Protein AF-A0A257P563-F1 (afdb_monomer_lite)

Radius of gyration: 28.07 Å; chains: 1; bounding box: 49×59×86 Å

Foldseek 3Di:
DDPPDDPVQDDQLVLEAADFDQDDPLAFDWDWDDWDFCVQADPVRQGHPVRQVVCVVVVHHSVQSVQWDWDDDDRPTTTIHTDGDNGDDPLVVVQVVVVVCQVPPPQPDWDWDDAPVNPDIDIDNDNRDAYADFHFQDGRFYDDSNYTHDQWGAADPPPAQDPTFGHRGRVCVQVSNVPGRVFRNDLVVLLVVQQVQQQVQQVVVDPQKHWDDDPVLSSVVSNRAGHWDKDKAFEDCVLLVPPVVLLCCLCCPPPSKTFIAGNVRRTDRMIIDTDNDDDPDCVVVRVVVRVVSVVSSVD

pLDDT: mean 83.33, std 18.52, range [26.31, 98.69]

Sequence (299 aa):
MDARDDPPGAVRAAEQIVIGRRDIDVGDNEVTGDGSPIDQLDASGAPTPALLKKLASLGLGASAAAQLRREGEGKAETLCIDTVAVGVALAEGLQAALHDTLTKLPIPKVMAYQLTDGWSTVKFVRPAHGLVALHGTDVVPAQALGLTAGRLTHGHRFEALADPITLPDADSYAEVLRSQGAVIASFDARRDAIAAQLQTAAARAGEGLRPIDDAALLDEVTALVERPNVLLCQFDPVFLKVPQECLILTMKANQKYFPLLDAAGTLTHQFLVVSNITPADPGAVIQGNERVVRPRLAD

Structure (mmCIF, N/CA/C/O backbone):
data_AF-A0A257P563-F1
#
_entry.id   AF-A0A257P563-F1
#
loop_
_atom_site.group_PDB
_atom_site.id
_atom_site.type_symbol
_atom_site.label_atom_id
_atom_site.label_alt_id
_atom_site.label_comp_id
_atom_site.label_asym_id
_atom_site.label_entity_id
_atom_site.label_seq_id
_atom_site.pdbx_PDB_ins_code
_atom_site.Cartn_x
_atom_site.Cartn_y
_atom_site.Cartn_z
_atom_site.occupancy
_atom_site.B_iso_or_equiv
_atom_site.auth_seq_id
_atom_site.auth_comp_id
_atom_site.auth_asym_id
_atom_site.auth_atom_id
_atom_site.pdbx_PDB_model_num
ATOM 1 N N . MET A 1 1 ? 9.745 29.495 -3.454 1.00 30.48 1 MET A N 1
ATOM 2 C CA . MET A 1 1 ? 8.592 29.945 -2.649 1.00 30.48 1 MET A CA 1
ATOM 3 C C . MET A 1 1 ? 7.366 29.511 -3.435 1.00 30.48 1 MET A C 1
ATOM 5 O O . MET A 1 1 ? 7.035 30.152 -4.413 1.00 30.48 1 MET A O 1
ATOM 9 N N . ASP A 1 2 ? 6.800 28.328 -3.248 1.00 26.31 2 ASP A N 1
ATOM 10 C CA . ASP A 1 2 ? 6.565 27.594 -2.009 1.00 26.31 2 ASP A CA 1
ATOM 11 C C . ASP A 1 2 ? 6.506 26.097 -2.375 1.00 26.31 2 ASP A C 1
ATOM 13 O O . ASP A 1 2 ? 5.569 25.658 -3.046 1.00 26.31 2 ASP A O 1
ATOM 17 N N . ALA A 1 3 ? 7.547 25.332 -2.030 1.00 28.80 3 ALA A N 1
ATOM 18 C CA . ALA A 1 3 ? 7.471 23.876 -2.043 1.00 28.80 3 ALA A CA 1
ATOM 19 C C . ALA A 1 3 ? 6.615 23.526 -0.830 1.00 28.80 3 ALA A C 1
ATOM 21 O O . ALA A 1 3 ? 7.118 23.467 0.288 1.00 28.80 3 ALA A O 1
ATOM 22 N N . ARG A 1 4 ? 5.296 23.469 -1.039 1.00 33.88 4 ARG A N 1
ATOM 23 C CA . ARG A 1 4 ? 4.352 23.102 0.011 1.00 33.88 4 ARG A CA 1
ATOM 24 C C . ARG A 1 4 ? 4.774 21.731 0.515 1.00 33.88 4 ARG A C 1
ATOM 26 O O . ARG A 1 4 ? 4.698 20.768 -0.242 1.00 33.88 4 ARG A O 1
ATOM 33 N N . ASP A 1 5 ? 5.251 21.700 1.754 1.00 36.25 5 ASP A N 1
ATOM 34 C CA . ASP A 1 5 ? 5.458 20.483 2.523 1.00 36.25 5 ASP A CA 1
ATOM 35 C C . ASP A 1 5 ? 4.254 19.562 2.312 1.00 36.25 5 ASP A C 1
ATOM 37 O O . ASP A 1 5 ? 3.104 19.967 2.529 1.00 36.25 5 ASP A O 1
ATOM 41 N N . ASP A 1 6 ? 4.519 18.337 1.858 1.00 38.59 6 ASP A N 1
ATOM 42 C CA . ASP A 1 6 ? 3.488 17.316 1.752 1.00 38.59 6 ASP A CA 1
ATOM 43 C C . ASP A 1 6 ? 2.812 17.128 3.114 1.00 38.59 6 ASP A C 1
ATOM 45 O O . ASP A 1 6 ? 3.501 17.079 4.146 1.00 38.59 6 ASP A O 1
ATOM 49 N N . PRO A 1 7 ? 1.471 17.005 3.147 1.00 33.25 7 PRO A N 1
ATOM 50 C CA . PRO A 1 7 ? 0.752 16.827 4.394 1.00 33.25 7 PRO A CA 1
ATOM 51 C C . PRO A 1 7 ? 1.300 15.605 5.154 1.00 33.25 7 PRO A C 1
ATOM 53 O O . PRO A 1 7 ? 1.646 14.591 4.535 1.00 33.25 7 PRO A O 1
ATOM 56 N N . PRO A 1 8 ? 1.383 15.675 6.495 1.00 31.39 8 PRO A N 1
ATOM 57 C CA . PRO A 1 8 ? 1.856 14.571 7.322 1.00 31.39 8 PRO A CA 1
ATOM 58 C C . PRO A 1 8 ? 0.924 13.368 7.121 1.00 31.39 8 PRO A C 1
ATOM 60 O O . PRO A 1 8 ? -0.201 13.359 7.610 1.00 31.39 8 PRO A O 1
ATOM 63 N N . GLY A 1 9 ? 1.374 12.391 6.330 1.00 35.56 9 GLY A N 1
ATOM 64 C CA . GLY A 1 9 ? 0.586 11.222 5.926 1.00 35.56 9 GLY A CA 1
ATOM 65 C C . GLY A 1 9 ? 0.729 10.810 4.456 1.00 35.56 9 GLY A C 1
ATOM 66 O O . GLY A 1 9 ? 0.184 9.781 4.077 1.00 35.56 9 GLY A O 1
ATOM 67 N N . ALA A 1 10 ? 1.441 11.572 3.616 1.00 41.06 10 ALA A N 1
ATOM 68 C CA . ALA A 1 10 ? 1.698 11.161 2.235 1.00 41.06 10 ALA A CA 1
ATOM 69 C C . ALA A 1 10 ? 2.627 9.927 2.163 1.00 41.06 10 ALA A C 1
ATOM 71 O O . ALA A 1 10 ? 3.734 9.931 2.702 1.00 41.06 10 ALA A O 1
ATOM 72 N N . VAL A 1 11 ? 2.144 8.882 1.490 1.00 48.94 11 VAL A N 1
ATOM 73 C CA . VAL A 1 11 ? 2.871 7.658 1.122 1.00 48.94 11 VAL A CA 1
ATOM 74 C C . VAL A 1 11 ? 3.899 7.989 0.036 1.00 48.94 11 VAL A C 1
ATOM 76 O O . VAL A 1 11 ? 3.518 8.364 -1.071 1.00 48.94 11 VAL A O 1
ATOM 79 N N . ARG A 1 12 ? 5.194 7.831 0.331 1.00 51.84 12 ARG A N 1
ATOM 80 C CA . ARG A 1 12 ? 6.306 8.142 -0.590 1.00 51.84 12 ARG A CA 1
ATOM 81 C C . ARG A 1 12 ? 6.426 7.155 -1.752 1.00 51.84 12 ARG A C 1
ATOM 83 O O . ARG A 1 12 ? 6.831 7.537 -2.846 1.00 51.84 12 ARG A O 1
ATOM 90 N N . ALA A 1 13 ? 6.022 5.905 -1.561 1.00 41.88 13 ALA A N 1
ATOM 91 C CA . ALA A 1 13 ? 5.973 4.866 -2.580 1.00 41.88 13 ALA A CA 1
ATOM 92 C C . ALA A 1 13 ? 4.998 5.225 -3.713 1.00 41.88 13 ALA A C 1
ATOM 94 O O . ALA A 1 13 ? 5.163 4.748 -4.830 1.00 41.88 13 ALA A O 1
ATOM 95 N N . ALA A 1 14 ? 4.017 6.101 -3.457 1.00 39.19 14 ALA A N 1
ATOM 96 C CA . ALA A 1 14 ? 3.113 6.626 -4.481 1.00 39.19 14 ALA A CA 1
ATOM 97 C C . ALA A 1 14 ? 3.717 7.796 -5.291 1.00 39.19 14 ALA A C 1
ATOM 99 O O . ALA A 1 14 ? 3.116 8.235 -6.270 1.00 39.19 14 ALA A O 1
ATOM 100 N N . GLU A 1 15 ? 4.899 8.296 -4.911 1.00 41.84 15 GLU A N 1
ATOM 101 C CA . GLU A 1 15 ? 5.612 9.406 -5.570 1.00 41.84 15 GLU A CA 1
ATOM 102 C C . GLU A 1 15 ? 6.798 8.927 -6.421 1.00 41.84 15 GLU A C 1
ATOM 104 O O . GLU A 1 15 ? 7.578 9.734 -6.941 1.00 41.84 15 GLU A O 1
ATOM 109 N N . GLN A 1 16 ? 6.938 7.607 -6.572 1.00 48.28 16 GLN A N 1
ATOM 110 C CA . GLN A 1 16 ? 7.974 6.972 -7.372 1.00 48.28 16 GLN A CA 1
ATOM 111 C C . GLN A 1 16 ? 7.365 6.055 -8.420 1.00 48.28 16 GLN A C 1
ATOM 113 O O . GLN A 1 16 ? 6.472 5.258 -8.141 1.00 48.28 16 GLN A O 1
ATOM 118 N N . ILE A 1 17 ? 7.889 6.152 -9.638 1.00 54.16 17 ILE A N 1
ATOM 119 C CA . ILE A 1 17 ? 7.556 5.219 -10.709 1.00 54.16 17 ILE A CA 1
ATOM 120 C C . ILE A 1 17 ? 8.650 4.161 -10.726 1.00 54.16 17 ILE A C 1
ATOM 122 O O . ILE A 1 17 ? 9.811 4.474 -10.998 1.00 54.16 17 ILE A O 1
ATOM 126 N N . VAL A 1 18 ? 8.279 2.918 -10.427 1.00 48.59 18 VAL A N 1
ATOM 127 C CA . VAL A 1 18 ? 9.194 1.777 -10.454 1.00 48.59 18 VAL A CA 1
ATOM 128 C C . VAL A 1 18 ? 8.740 0.794 -11.517 1.00 48.59 18 VAL A C 1
ATOM 130 O O . VAL A 1 18 ? 7.611 0.307 -11.487 1.00 48.59 18 VAL A O 1
ATOM 133 N N . ILE A 1 19 ? 9.641 0.496 -12.450 1.00 57.31 19 ILE A N 1
ATOM 134 C CA . ILE A 1 19 ? 9.448 -0.522 -13.476 1.00 57.31 19 ILE A CA 1
ATOM 135 C C . ILE A 1 19 ? 10.548 -1.566 -13.309 1.00 57.31 19 ILE A C 1
ATOM 137 O O . ILE A 1 19 ? 11.722 -1.296 -13.562 1.00 57.31 19 ILE A O 1
ATOM 141 N N . GLY A 1 20 ? 10.150 -2.758 -12.868 1.00 39.38 20 GLY A N 1
ATOM 142 C CA . GLY A 1 20 ? 11.016 -3.925 -12.756 1.00 39.38 20 GLY A CA 1
ATOM 143 C C . GLY A 1 20 ? 10.326 -5.134 -13.373 1.00 39.38 20 GLY A C 1
ATOM 144 O O . GLY A 1 20 ? 9.236 -5.512 -12.942 1.00 39.38 20 GLY A O 1
ATOM 145 N N . ARG A 1 21 ? 10.937 -5.714 -14.406 1.00 43.28 21 ARG A N 1
ATOM 146 C CA . ARG A 1 21 ? 10.556 -7.012 -14.976 1.00 43.28 21 ARG A CA 1
ATOM 147 C C . ARG A 1 21 ? 11.809 -7.744 -15.449 1.00 43.28 21 ARG A C 1
ATOM 149 O O . ARG A 1 21 ? 12.711 -7.120 -16.000 1.00 43.28 21 ARG A O 1
ATOM 156 N N . ARG A 1 22 ? 11.829 -9.059 -15.228 1.00 34.69 22 ARG A N 1
ATOM 157 C CA . ARG A 1 22 ? 12.891 -9.984 -15.647 1.00 34.69 22 ARG A CA 1
ATOM 158 C C . ARG A 1 22 ? 12.738 -10.444 -17.095 1.00 34.69 22 ARG A C 1
ATOM 160 O O . ARG A 1 22 ? 13.726 -10.573 -17.800 1.00 34.69 22 ARG A O 1
ATOM 167 N N . ASP A 1 23 ? 11.495 -10.630 -17.523 1.00 35.91 23 ASP A N 1
ATOM 168 C CA . ASP A 1 23 ? 11.164 -11.217 -18.815 1.00 35.91 23 ASP A CA 1
ATOM 169 C C . ASP A 1 23 ? 10.433 -10.166 -19.653 1.00 35.91 23 ASP A C 1
ATOM 171 O O . ASP A 1 23 ? 9.202 -10.099 -19.693 1.00 35.91 23 ASP A O 1
ATOM 175 N N . ILE A 1 24 ? 11.202 -9.265 -20.260 1.00 42.28 24 ILE A N 1
ATOM 176 C CA . ILE A 1 24 ? 10.715 -8.505 -21.409 1.00 42.28 24 ILE A CA 1
ATOM 177 C C . ILE A 1 24 ? 11.345 -9.177 -22.612 1.00 42.28 24 ILE A C 1
ATOM 179 O O . ILE A 1 24 ? 12.553 -9.085 -22.818 1.00 42.28 24 ILE A O 1
ATOM 183 N N . ASP A 1 25 ? 10.521 -9.884 -23.374 1.00 42.19 25 ASP A N 1
ATOM 184 C CA . ASP A 1 25 ? 10.964 -10.477 -24.620 1.00 42.19 25 ASP A CA 1
ATOM 185 C C . ASP A 1 25 ? 11.177 -9.364 -25.652 1.00 42.19 25 ASP A C 1
ATOM 187 O O . ASP A 1 25 ? 10.241 -8.825 -26.242 1.00 42.19 25 ASP A O 1
ATOM 191 N N . VAL A 1 26 ? 12.431 -8.940 -25.757 1.00 37.22 26 VAL A N 1
ATOM 192 C CA . VAL A 1 26 ? 12.930 -7.960 -26.730 1.00 37.22 26 VAL A CA 1
ATOM 193 C C . VAL A 1 26 ? 13.537 -8.638 -27.958 1.00 37.22 26 VAL A C 1
ATOM 195 O O . VAL A 1 26 ? 14.131 -7.965 -28.801 1.00 37.22 26 VAL A O 1
ATOM 198 N N . GLY A 1 27 ? 13.419 -9.966 -28.043 1.00 39.41 27 GLY A N 1
ATOM 199 C CA . GLY A 1 27 ? 13.853 -10.746 -29.186 1.00 39.41 27 GLY A CA 1
ATOM 200 C C . GLY A 1 27 ? 12.877 -10.665 -30.354 1.00 39.41 27 GLY A C 1
ATOM 201 O O . GLY A 1 27 ? 11.722 -10.254 -30.224 1.00 39.41 27 GLY A O 1
ATOM 202 N N . ASP A 1 28 ? 13.376 -11.083 -31.510 1.00 42.66 28 ASP A N 1
ATOM 203 C CA . ASP A 1 28 ? 12.542 -11.417 -32.652 1.00 42.66 28 ASP A CA 1
ATOM 204 C C . ASP A 1 28 ? 11.549 -12.504 -32.241 1.00 42.66 28 ASP A C 1
ATOM 206 O O . ASP A 1 28 ? 11.945 -13.570 -31.767 1.00 42.66 28 ASP A O 1
ATOM 210 N N . ASN A 1 29 ? 10.262 -12.227 -32.425 1.00 44.81 29 ASN A N 1
ATOM 211 C CA . ASN A 1 29 ? 9.199 -13.141 -32.037 1.00 44.81 29 ASN A CA 1
ATOM 212 C C . ASN A 1 29 ? 8.506 -13.716 -33.265 1.00 44.81 29 ASN A C 1
ATOM 214 O O . ASN A 1 29 ? 8.088 -12.976 -34.160 1.00 44.81 29 ASN A O 1
ATOM 218 N N . GLU A 1 30 ? 8.362 -15.042 -33.296 1.00 43.09 30 GLU A N 1
ATOM 219 C CA . GLU A 1 30 ? 7.498 -15.707 -34.267 1.00 43.09 30 GLU A CA 1
ATOM 220 C C . GLU A 1 30 ? 6.048 -15.346 -33.946 1.00 43.09 30 GLU A C 1
ATOM 222 O O . GLU A 1 30 ? 5.469 -15.774 -32.949 1.00 43.09 30 GLU A O 1
ATOM 227 N N . VAL A 1 31 ? 5.459 -14.518 -34.802 1.00 46.75 31 VAL A N 1
ATOM 228 C CA . VAL A 1 31 ? 4.042 -14.186 -34.758 1.00 46.75 31 VAL A CA 1
ATOM 229 C C . VAL A 1 31 ? 3.368 -14.959 -35.879 1.00 46.75 31 VAL A C 1
ATOM 231 O O . VAL A 1 31 ? 3.565 -14.662 -37.061 1.00 46.75 31 VAL A O 1
ATOM 234 N N . THR A 1 32 ? 2.547 -15.941 -35.516 1.00 48.66 32 THR A N 1
ATOM 235 C CA . THR A 1 32 ? 1.606 -16.554 -36.456 1.00 48.66 32 THR A CA 1
ATOM 236 C C . THR A 1 32 ? 0.545 -15.509 -36.798 1.00 48.66 32 THR A C 1
ATOM 238 O O . THR A 1 32 ? -0.244 -15.101 -35.944 1.00 48.66 32 THR A O 1
ATOM 241 N N . GLY A 1 33 ? 0.572 -15.010 -38.034 1.00 48.81 33 GLY A N 1
ATOM 242 C CA . GLY A 1 33 ? -0.329 -13.960 -38.493 1.00 48.81 33 GLY A CA 1
ATOM 243 C C . GLY A 1 33 ? -1.798 -14.391 -38.471 1.00 48.81 33 GLY A C 1
ATOM 244 O O . GLY A 1 33 ? -2.132 -15.530 -38.786 1.00 48.81 33 GLY A O 1
ATOM 245 N N . ASP A 1 34 ? -2.673 -13.439 -38.140 1.00 50.06 34 ASP A N 1
ATOM 246 C CA . ASP A 1 34 ? -4.135 -13.553 -38.177 1.00 50.06 34 ASP A CA 1
ATOM 247 C C . ASP A 1 34 ? -4.636 -14.184 -39.493 1.00 50.06 34 ASP A C 1
ATOM 249 O O . ASP A 1 34 ? -4.517 -13.586 -40.575 1.00 50.06 34 ASP A O 1
ATOM 253 N N . GLY A 1 35 ? -5.202 -15.392 -39.382 1.00 50.84 35 GLY A N 1
ATOM 254 C CA . GLY A 1 35 ? -5.659 -16.214 -40.499 1.00 50.84 35 GLY A CA 1
ATOM 255 C C . GLY A 1 35 ? -6.589 -15.442 -41.433 1.00 50.84 35 GLY A C 1
ATOM 256 O O . GLY A 1 35 ? -7.620 -14.905 -41.030 1.00 50.84 35 GLY A O 1
ATOM 257 N N . SER A 1 36 ? -6.226 -15.354 -42.711 1.00 57.25 36 SER A N 1
ATOM 258 C CA . SER A 1 36 ? -7.115 -14.783 -43.732 1.00 57.25 36 SER A CA 1
ATOM 259 C C . SER A 1 36 ? -7.965 -15.896 -44.338 1.00 57.25 36 SER A C 1
ATOM 261 O O . SER A 1 36 ? -7.421 -16.968 -44.598 1.00 57.25 36 SER A O 1
ATOM 263 N N . PRO A 1 37 ? -9.269 -15.699 -44.591 1.00 56.75 37 PRO A N 1
ATOM 264 C CA . PRO A 1 37 ? -10.059 -16.724 -45.264 1.00 56.75 37 PRO A CA 1
ATOM 265 C C . PRO A 1 37 ? -9.475 -17.046 -46.653 1.00 56.75 37 PRO A C 1
ATOM 267 O O . PRO A 1 37 ? -8.908 -16.178 -47.322 1.00 56.75 37 PRO A O 1
ATOM 270 N N . ILE A 1 38 ? -9.587 -18.304 -47.089 1.00 58.44 38 ILE A N 1
ATOM 271 C CA . ILE A 1 38 ? -9.003 -18.778 -48.359 1.00 58.44 38 ILE A CA 1
ATOM 272 C C . ILE A 1 38 ? -9.585 -18.099 -49.613 1.00 58.44 38 ILE A C 1
ATOM 274 O O . ILE A 1 38 ? -8.964 -18.117 -50.675 1.00 58.44 38 ILE A O 1
ATOM 278 N N . ASP A 1 39 ? -10.751 -17.459 -49.489 1.00 65.12 39 ASP A N 1
ATOM 279 C CA . ASP A 1 39 ? -11.433 -16.713 -50.556 1.00 65.12 39 ASP A CA 1
ATOM 280 C C . ASP A 1 39 ? -10.665 -15.470 -51.042 1.00 65.12 39 ASP A C 1
ATOM 282 O O . ASP A 1 39 ? -11.048 -14.834 -52.025 1.00 65.12 39 ASP A O 1
ATOM 286 N N . GLN A 1 40 ? -9.546 -15.149 -50.390 1.00 65.44 40 GLN A N 1
ATOM 287 C CA . GLN A 1 40 ? -8.634 -14.092 -50.803 1.00 65.44 40 GLN A CA 1
ATOM 288 C C . GLN A 1 40 ? -7.579 -14.541 -51.832 1.00 65.44 40 GLN A C 1
ATOM 290 O O . GLN A 1 40 ? -6.715 -13.736 -52.201 1.00 65.44 40 GLN A O 1
ATOM 295 N N . LEU A 1 41 ? -7.657 -15.781 -52.323 1.00 71.25 41 LEU A N 1
ATOM 296 C CA . LEU A 1 41 ? -6.990 -16.242 -53.543 1.00 71.25 41 LEU A CA 1
ATOM 297 C C . LEU A 1 41 ? -8.003 -16.286 -54.691 1.00 71.25 41 LEU A C 1
ATOM 299 O O . LEU A 1 41 ? -9.141 -16.717 -54.514 1.00 71.25 41 LEU A O 1
ATOM 303 N N . ASP A 1 42 ? -7.598 -15.842 -55.877 1.00 72.62 42 ASP A N 1
ATOM 304 C CA . ASP A 1 42 ? -8.448 -15.930 -57.061 1.00 72.62 42 ASP A CA 1
ATOM 305 C C . ASP A 1 42 ? -8.523 -17.364 -57.625 1.00 72.62 42 ASP A C 1
ATOM 307 O O . ASP A 1 42 ? -7.862 -18.290 -57.151 1.00 72.62 42 ASP A O 1
ATOM 311 N N . ALA A 1 43 ? -9.325 -17.562 -58.674 1.00 70.38 43 ALA A N 1
ATOM 312 C CA . ALA A 1 43 ? -9.513 -18.870 -59.309 1.00 70.38 43 ALA A CA 1
ATOM 313 C C . ALA A 1 43 ? -8.224 -19.479 -59.907 1.00 70.38 43 ALA A C 1
ATOM 315 O O . ALA A 1 43 ? -8.199 -20.672 -60.203 1.00 70.38 43 ALA A O 1
ATOM 316 N N . SER A 1 44 ? -7.166 -18.680 -60.089 1.00 68.81 44 SER A N 1
ATOM 317 C CA . SER A 1 44 ? -5.840 -19.125 -60.537 1.00 68.81 44 SER A CA 1
ATOM 318 C C . SER A 1 44 ? -4.869 -19.395 -59.380 1.00 68.81 44 SER A C 1
ATOM 320 O O . SER A 1 44 ? -3.748 -19.847 -59.611 1.00 68.81 44 SER A O 1
ATOM 322 N N . GLY A 1 45 ? -5.298 -19.154 -58.136 1.00 66.62 45 GLY A N 1
ATOM 323 C CA . GLY A 1 45 ? -4.464 -19.253 -56.942 1.00 66.62 45 GLY A CA 1
ATOM 324 C C . GLY A 1 45 ? -3.580 -18.028 -56.706 1.00 66.62 45 GLY A C 1
ATOM 325 O O . GLY A 1 45 ? -2.674 -18.101 -55.878 1.00 66.62 45 GLY A O 1
ATOM 326 N N . ALA A 1 46 ? -3.815 -16.915 -57.409 1.00 76.81 46 ALA A N 1
ATOM 327 C CA . ALA A 1 46 ? -3.069 -15.676 -57.222 1.00 76.81 46 ALA A CA 1
ATOM 328 C C . ALA A 1 46 ? -3.685 -14.810 -56.102 1.00 76.81 46 ALA A C 1
ATOM 330 O O . ALA A 1 46 ? -4.898 -14.857 -55.868 1.00 76.81 46 ALA A O 1
ATOM 331 N N . PRO A 1 47 ? -2.871 -14.016 -55.379 1.00 77.25 47 PRO A N 1
ATOM 332 C CA . PRO A 1 47 ? -3.354 -13.196 -54.276 1.00 77.25 47 PRO A CA 1
ATOM 333 C C . PRO A 1 47 ? -4.259 -12.065 -54.767 1.00 77.25 47 PRO A C 1
ATOM 335 O O . PRO A 1 47 ? -3.887 -11.273 -55.634 1.00 77.25 47 PRO A O 1
ATOM 338 N N . THR A 1 48 ? -5.442 -11.948 -54.165 1.00 82.94 48 THR A N 1
ATOM 339 C CA . THR A 1 48 ? -6.362 -10.839 -54.446 1.00 82.94 48 THR A CA 1
ATOM 340 C C . THR A 1 48 ? -5.792 -9.496 -53.963 1.00 82.94 48 THR A C 1
ATOM 342 O O . THR A 1 48 ? -4.936 -9.455 -53.073 1.00 82.94 48 THR A O 1
ATOM 345 N N . PRO A 1 49 ? -6.305 -8.353 -54.461 1.00 81.50 49 PRO A N 1
ATOM 346 C CA . PRO A 1 49 ? -5.930 -7.035 -53.944 1.00 81.50 49 PRO A CA 1
ATOM 347 C C . PRO A 1 49 ? -6.158 -6.873 -52.432 1.00 81.50 49 PRO A C 1
ATOM 349 O O . PRO A 1 49 ? -5.419 -6.143 -51.773 1.00 81.50 49 PRO A O 1
ATOM 352 N N . ALA A 1 50 ? -7.159 -7.564 -51.872 1.00 75.75 50 ALA A N 1
ATOM 353 C CA . ALA A 1 50 ? -7.420 -7.586 -50.435 1.00 75.75 50 ALA A CA 1
ATOM 354 C C . ALA A 1 50 ? -6.295 -8.300 -49.666 1.00 75.75 50 ALA A C 1
ATOM 356 O O . ALA A 1 50 ? -5.787 -7.743 -48.690 1.00 75.75 50 ALA A O 1
ATOM 357 N N . LEU A 1 51 ? -5.846 -9.461 -50.159 1.00 73.44 51 LEU A N 1
ATOM 358 C CA . LEU A 1 51 ? -4.723 -10.203 -49.583 1.00 73.44 51 LEU A CA 1
ATOM 359 C C . LEU A 1 51 ? -3.420 -9.409 -49.668 1.00 73.44 51 LEU A C 1
ATOM 361 O O . LEU A 1 51 ? -2.696 -9.301 -48.685 1.00 73.44 51 LEU A O 1
ATOM 365 N N . LEU A 1 52 ? -3.147 -8.777 -50.814 1.00 78.50 52 LEU A N 1
ATOM 366 C CA . LEU A 1 52 ? -1.970 -7.923 -50.993 1.00 78.50 52 LEU A CA 1
ATOM 367 C C . LEU A 1 52 ? -1.977 -6.718 -50.043 1.00 78.50 52 LEU A C 1
ATOM 369 O O . LEU A 1 52 ? -0.938 -6.368 -49.489 1.00 78.50 52 LEU A O 1
ATOM 373 N N . LYS A 1 53 ? -3.145 -6.106 -49.808 1.00 78.06 53 LYS A N 1
ATOM 374 C CA . LYS A 1 53 ? -3.294 -5.014 -48.837 1.00 78.06 53 LYS A CA 1
ATOM 375 C C . LYS A 1 53 ? -3.069 -5.493 -47.399 1.00 78.06 53 LYS A C 1
ATOM 377 O O . LYS A 1 53 ? -2.447 -4.771 -46.621 1.00 78.06 53 LYS A O 1
ATOM 382 N N . LYS A 1 54 ? -3.540 -6.697 -47.049 1.00 69.69 54 LYS A N 1
ATOM 383 C CA . LYS A 1 54 ? -3.310 -7.299 -45.727 1.00 69.69 54 LYS A CA 1
ATOM 384 C C . LYS A 1 54 ? -1.831 -7.662 -45.530 1.00 69.69 54 LYS A C 1
ATOM 386 O O . LYS A 1 54 ? -1.261 -7.269 -44.518 1.00 69.69 54 LYS A O 1
ATOM 391 N N . LEU A 1 55 ? -1.170 -8.265 -46.522 1.00 70.50 55 LEU A N 1
ATOM 392 C CA . LEU A 1 55 ? 0.282 -8.509 -46.504 1.00 70.50 55 LEU A CA 1
ATOM 393 C C . LEU A 1 55 ? 1.077 -7.203 -46.339 1.00 70.50 55 LEU A C 1
ATOM 395 O O . LEU A 1 55 ? 1.945 -7.121 -45.475 1.00 70.50 55 LEU A O 1
ATOM 399 N N . ALA A 1 56 ? 0.712 -6.146 -47.070 1.00 76.12 56 ALA A N 1
ATOM 400 C CA . ALA A 1 56 ? 1.351 -4.837 -46.930 1.00 76.12 56 ALA A CA 1
ATOM 401 C C . ALA A 1 56 ? 1.160 -4.224 -45.530 1.00 76.12 56 ALA A C 1
ATOM 403 O O . ALA A 1 56 ? 2.079 -3.596 -45.009 1.00 76.12 56 ALA A O 1
ATOM 404 N N . SER A 1 57 ? -0.001 -4.428 -44.893 1.00 70.00 57 SER A N 1
ATOM 405 C CA . SER A 1 57 ? -0.241 -3.979 -43.510 1.00 70.00 57 SER A CA 1
ATOM 406 C C . SER A 1 57 ? 0.606 -4.720 -42.469 1.00 70.00 57 SER A C 1
ATOM 408 O O . SER A 1 57 ? 0.865 -4.172 -41.403 1.00 70.00 57 SER A O 1
ATOM 410 N N . LEU A 1 58 ? 1.084 -5.922 -42.806 1.00 65.00 58 LEU A N 1
ATOM 411 C CA . LEU A 1 58 ? 2.028 -6.714 -42.013 1.00 65.00 58 LEU A CA 1
ATOM 412 C C . LEU A 1 58 ? 3.497 -6.399 -42.358 1.00 65.00 58 LEU A C 1
ATOM 414 O O . LEU A 1 58 ? 4.399 -7.095 -41.907 1.00 65.00 58 LEU A O 1
ATOM 418 N N . GLY A 1 59 ? 3.756 -5.379 -43.187 1.00 67.75 59 GLY A N 1
ATOM 419 C CA . GLY A 1 59 ? 5.106 -5.029 -43.642 1.00 67.75 59 GLY A CA 1
ATOM 420 C C . GLY A 1 59 ? 5.682 -5.980 -44.698 1.00 67.75 59 GLY A C 1
ATOM 421 O O . GLY A 1 59 ? 6.870 -5.906 -45.007 1.00 67.75 59 GLY A O 1
ATOM 422 N N . LEU A 1 60 ? 4.858 -6.861 -45.274 1.00 71.31 60 LEU A N 1
ATOM 423 C CA . LEU A 1 60 ? 5.268 -7.868 -46.248 1.00 71.31 60 LEU A CA 1
ATOM 424 C C . LEU A 1 60 ? 4.972 -7.417 -47.686 1.00 71.31 60 LEU A C 1
ATOM 426 O O . LEU A 1 60 ? 3.922 -6.852 -47.991 1.00 71.31 60 LEU A O 1
ATOM 430 N N . GLY A 1 61 ? 5.899 -7.703 -48.602 1.00 73.81 61 GLY A N 1
ATOM 431 C CA . GLY A 1 61 ? 5.703 -7.477 -50.036 1.00 73.81 61 GLY A CA 1
ATOM 432 C C . GLY A 1 61 ? 4.819 -8.543 -50.695 1.00 73.81 61 GLY A C 1
ATOM 433 O O . GLY A 1 61 ? 4.576 -9.609 -50.135 1.00 73.81 61 GLY A O 1
ATOM 434 N N . ALA A 1 62 ? 4.396 -8.302 -51.941 1.00 72.88 62 ALA A N 1
ATOM 435 C CA . ALA A 1 62 ? 3.577 -9.245 -52.718 1.00 72.88 62 ALA A CA 1
ATOM 436 C C . ALA A 1 62 ? 4.217 -10.643 -52.875 1.00 72.88 62 ALA A C 1
ATOM 438 O O . ALA A 1 62 ? 3.510 -11.639 -53.009 1.00 72.88 62 ALA A O 1
ATOM 439 N N . SER A 1 63 ? 5.548 -10.732 -52.810 1.00 76.62 63 SER A N 1
ATOM 440 C CA . SER A 1 63 ? 6.302 -11.991 -52.837 1.00 76.62 63 SER A CA 1
ATOM 441 C C . SER A 1 63 ? 6.059 -12.888 -51.618 1.00 76.62 63 SER A C 1
ATOM 443 O O . SER A 1 63 ? 6.279 -14.093 -51.708 1.00 76.62 63 SER A O 1
ATOM 445 N N . ALA A 1 64 ? 5.577 -12.339 -50.498 1.00 70.00 64 ALA A N 1
ATOM 446 C CA . ALA A 1 64 ? 5.254 -13.105 -49.295 1.00 70.00 64 ALA A CA 1
ATOM 447 C C . ALA A 1 64 ? 4.013 -13.994 -49.470 1.00 70.00 64 ALA A C 1
ATOM 449 O O . ALA A 1 64 ? 3.838 -14.953 -48.725 1.00 70.00 64 ALA A O 1
ATOM 450 N N . ALA A 1 65 ? 3.189 -13.755 -50.500 1.00 70.38 65 ALA A N 1
ATOM 451 C CA . ALA A 1 65 ? 2.058 -14.623 -50.822 1.00 70.38 65 ALA A CA 1
ATOM 452 C C . ALA A 1 65 ? 2.485 -16.081 -51.097 1.00 70.38 65 ALA A C 1
ATOM 454 O O . ALA A 1 65 ? 1.715 -17.002 -50.848 1.00 70.38 65 ALA A O 1
ATOM 455 N N . ALA A 1 66 ? 3.724 -16.303 -51.553 1.00 73.12 66 ALA A N 1
ATOM 456 C CA . ALA A 1 66 ? 4.279 -17.640 -51.769 1.00 73.12 66 ALA A CA 1
ATOM 457 C C . ALA A 1 66 ? 4.611 -18.398 -50.466 1.00 73.12 66 ALA A C 1
ATOM 459 O O . ALA A 1 66 ? 4.855 -19.600 -50.511 1.00 73.12 66 ALA A O 1
ATOM 460 N N . GLN A 1 67 ? 4.641 -17.708 -49.322 1.00 69.19 67 GLN A N 1
ATOM 461 C CA . GLN A 1 67 ? 4.955 -18.270 -48.003 1.00 69.19 67 GLN A CA 1
ATOM 462 C C . GLN A 1 67 ? 3.694 -18.562 -47.172 1.00 69.19 67 GLN A C 1
ATOM 464 O O . GLN A 1 67 ? 3.798 -19.059 -46.053 1.00 69.19 67 GLN A O 1
ATOM 469 N N . LEU A 1 68 ? 2.504 -18.269 -47.713 1.00 72.75 68 LEU A N 1
ATOM 470 C CA . LEU A 1 68 ? 1.229 -18.557 -47.062 1.00 72.75 68 LEU A CA 1
ATOM 471 C C . LEU A 1 68 ? 1.019 -20.071 -46.953 1.00 72.75 68 LEU A C 1
ATOM 473 O O . LEU A 1 68 ? 1.040 -20.791 -47.954 1.00 72.75 68 LEU A O 1
ATOM 477 N N . ARG A 1 69 ? 0.762 -20.548 -45.738 1.00 74.00 69 ARG A N 1
ATOM 478 C CA . ARG A 1 69 ? 0.325 -21.915 -45.461 1.00 74.00 69 ARG A CA 1
ATOM 479 C C . ARG A 1 69 ? -1.184 -21.956 -45.306 1.00 74.00 69 ARG A C 1
ATOM 481 O O . ARG A 1 69 ? -1.795 -21.000 -44.843 1.00 74.00 69 ARG A O 1
ATOM 488 N N . ARG A 1 70 ? -1.780 -23.077 -45.696 1.00 75.56 70 ARG A N 1
ATOM 489 C CA . ARG A 1 70 ? -3.195 -23.354 -45.452 1.00 75.56 70 ARG A CA 1
ATOM 490 C C . ARG A 1 70 ? -3.308 -24.202 -44.198 1.00 75.56 70 ARG A C 1
ATOM 492 O O . ARG A 1 70 ? -2.648 -25.234 -44.107 1.00 75.56 70 ARG A O 1
ATOM 499 N N . GLU A 1 71 ? -4.125 -23.765 -43.256 1.00 69.19 71 GLU A N 1
ATOM 500 C CA . GLU A 1 71 ? -4.408 -24.488 -42.018 1.00 69.19 71 GLU A CA 1
ATOM 501 C C . GLU A 1 71 ? -5.924 -24.648 -41.846 1.00 69.19 71 GLU A C 1
ATOM 503 O O . GLU A 1 71 ? -6.688 -23.740 -42.172 1.00 69.19 71 GLU A O 1
ATOM 508 N N . GLY A 1 72 ? -6.361 -25.815 -41.359 1.00 66.19 72 GLY A N 1
ATOM 509 C CA . GLY A 1 72 ? -7.776 -26.179 -41.193 1.00 66.19 72 GLY A CA 1
ATOM 510 C C . GLY A 1 72 ? -8.280 -27.231 -42.192 1.00 66.19 72 GLY A C 1
ATOM 511 O O . GLY A 1 72 ? -7.558 -27.659 -43.088 1.00 66.19 72 GLY A O 1
ATOM 512 N N . GLU A 1 73 ? -9.537 -27.662 -42.031 1.00 59.88 73 GLU A N 1
ATOM 513 C CA . GLU A 1 73 ? -10.201 -28.636 -42.913 1.00 59.88 73 GLU A CA 1
ATOM 514 C C . GLU A 1 73 ? -11.525 -28.082 -43.473 1.00 59.88 73 GLU A C 1
ATOM 516 O O . GLU A 1 73 ? -12.365 -27.527 -42.756 1.00 59.88 73 GLU A O 1
ATOM 521 N N . GLY A 1 74 ? -11.752 -28.268 -44.776 1.00 64.62 74 GLY A N 1
ATOM 522 C CA . GLY A 1 74 ? -13.015 -27.927 -45.435 1.00 64.62 74 GLY A CA 1
ATOM 523 C C . GLY A 1 74 ? -13.298 -26.420 -45.486 1.00 64.62 74 GLY A C 1
ATOM 524 O O . GLY A 1 74 ? -12.478 -25.633 -45.936 1.00 64.62 74 GLY A O 1
ATOM 525 N N . LYS A 1 75 ? -14.493 -25.993 -45.056 1.00 60.91 75 LYS A N 1
ATOM 526 C CA . LYS A 1 75 ? -14.924 -24.577 -45.121 1.00 60.91 75 LYS A CA 1
ATOM 527 C C . LYS A 1 75 ? -14.258 -23.662 -44.078 1.00 60.91 75 LYS A C 1
ATOM 529 O O . LYS A 1 75 ? -14.559 -22.473 -44.064 1.00 60.91 75 LYS A O 1
ATOM 534 N N . ALA A 1 76 ? -13.408 -24.211 -43.210 1.00 59.44 76 ALA A N 1
ATOM 535 C CA . ALA A 1 76 ? -12.669 -23.481 -42.181 1.00 59.44 76 ALA A CA 1
ATOM 536 C C . ALA A 1 76 ? -11.177 -23.305 -42.531 1.00 59.44 76 ALA A C 1
ATOM 538 O O . ALA A 1 76 ? -10.379 -23.014 -41.648 1.00 59.44 76 ALA A O 1
ATOM 539 N N . GLU A 1 77 ? -10.793 -23.514 -43.796 1.00 69.25 77 GLU A N 1
ATOM 540 C CA . GLU A 1 77 ? -9.409 -23.362 -44.254 1.00 69.25 77 GLU A CA 1
ATOM 541 C C . GLU A 1 77 ? -8.990 -21.878 -44.264 1.00 69.25 77 GLU A C 1
ATOM 543 O O . GLU A 1 77 ? -9.634 -21.028 -44.892 1.00 69.25 77 GLU A O 1
ATOM 548 N N . THR A 1 78 ? -7.901 -21.566 -43.561 1.00 70.94 78 THR A N 1
ATOM 549 C CA . THR A 1 78 ? -7.330 -20.220 -43.429 1.00 70.94 78 THR A CA 1
ATOM 550 C C . THR A 1 78 ? -5.910 -20.158 -43.973 1.00 70.94 78 THR A C 1
ATOM 552 O O . THR A 1 78 ? -5.142 -21.111 -43.864 1.00 70.94 78 THR A O 1
ATOM 555 N N . LEU A 1 79 ? -5.553 -19.012 -44.550 1.00 71.81 79 LEU A N 1
ATOM 556 C CA . LEU A 1 79 ? -4.204 -18.674 -44.980 1.00 71.81 79 LEU A CA 1
ATOM 557 C C . LEU A 1 79 ? -3.455 -18.028 -43.816 1.00 71.81 79 LEU A C 1
ATOM 559 O O . LEU A 1 79 ? -3.788 -16.912 -43.404 1.00 71.81 79 LEU A O 1
ATOM 563 N N . CYS A 1 80 ? -2.445 -18.730 -43.324 1.00 64.19 80 CYS A N 1
ATOM 564 C CA . CYS A 1 80 ? -1.551 -18.299 -42.261 1.00 64.19 80 CYS A CA 1
ATOM 565 C C . CYS A 1 80 ? -0.187 -17.953 -42.863 1.00 64.19 80 CYS A C 1
ATOM 567 O O . CYS A 1 80 ? 0.298 -18.629 -43.772 1.00 64.19 80 CYS A O 1
ATOM 569 N N . ILE A 1 81 ? 0.449 -16.905 -42.356 1.00 68.06 81 ILE A N 1
ATOM 570 C CA . ILE A 1 81 ? 1.853 -16.611 -42.637 1.00 68.06 81 ILE A CA 1
ATOM 571 C C . ILE A 1 81 ? 2.555 -16.412 -41.307 1.00 68.06 81 ILE A C 1
ATOM 573 O O . ILE A 1 81 ? 2.079 -15.648 -40.467 1.00 68.06 81 ILE A O 1
ATOM 577 N N . ASP A 1 82 ? 3.667 -17.111 -41.117 1.00 64.81 82 ASP A N 1
ATOM 578 C CA . ASP A 1 82 ? 4.539 -16.812 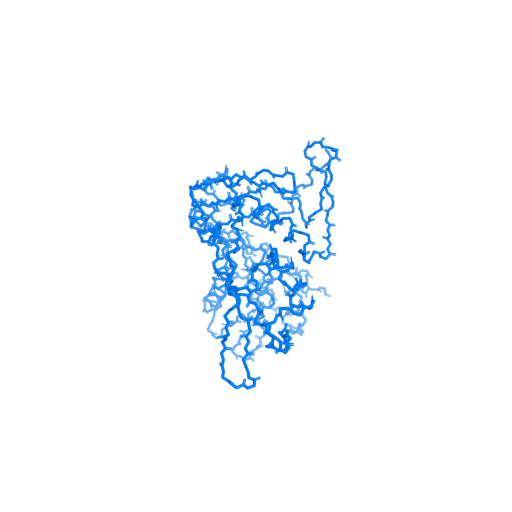-39.992 1.00 64.81 82 ASP A CA 1
ATOM 579 C C . ASP A 1 82 ? 5.353 -15.587 -40.361 1.00 64.81 82 ASP A C 1
ATOM 581 O O . ASP A 1 82 ? 6.041 -15.550 -41.385 1.00 64.81 82 ASP A O 1
ATOM 585 N N . THR A 1 83 ? 5.252 -14.573 -39.519 1.00 60.31 83 THR A N 1
ATOM 586 C CA . THR A 1 83 ? 6.082 -13.385 -39.621 1.00 60.31 83 THR A CA 1
ATOM 587 C C . THR A 1 83 ? 6.947 -13.298 -38.391 1.00 60.31 83 THR A C 1
ATOM 589 O O . THR A 1 83 ? 6.469 -13.482 -37.274 1.00 60.31 83 THR A O 1
ATOM 592 N N . VAL A 1 84 ? 8.215 -12.973 -38.596 1.00 60.03 84 VAL A N 1
ATOM 593 C CA . VAL A 1 84 ? 9.073 -12.559 -37.497 1.00 60.03 84 VAL A CA 1
ATOM 594 C C . VAL A 1 84 ? 8.778 -11.089 -37.239 1.00 60.03 84 VAL A C 1
ATOM 596 O O . VAL A 1 84 ? 9.051 -10.236 -38.089 1.00 60.03 84 VAL A O 1
ATOM 599 N N . ALA A 1 85 ? 8.176 -10.794 -36.091 1.00 61.38 85 ALA A N 1
ATOM 600 C CA . ALA A 1 85 ? 8.100 -9.426 -35.617 1.00 61.38 85 ALA A CA 1
ATOM 601 C C . ALA A 1 85 ? 9.499 -9.029 -35.147 1.00 61.38 85 ALA A C 1
ATOM 603 O O . ALA A 1 85 ? 10.040 -9.649 -34.232 1.00 61.38 85 ALA A O 1
ATOM 604 N N . VAL A 1 86 ? 10.078 -8.019 -35.798 1.00 64.19 86 VAL A N 1
ATOM 605 C CA . VAL A 1 86 ? 11.394 -7.496 -35.423 1.00 64.19 86 VAL A CA 1
ATOM 606 C C . VAL A 1 86 ? 11.314 -6.965 -33.995 1.00 64.19 86 VAL A C 1
ATOM 608 O O . VAL A 1 86 ? 10.461 -6.122 -33.694 1.00 64.19 86 VAL A O 1
ATOM 611 N N . GLY A 1 87 ? 12.195 -7.461 -33.128 1.00 65.06 87 GLY A N 1
ATOM 612 C CA . GLY A 1 87 ? 12.306 -6.982 -31.755 1.00 65.06 87 GLY A CA 1
ATOM 613 C C . GLY A 1 87 ? 12.616 -5.481 -31.705 1.00 65.06 87 GLY A C 1
ATOM 614 O O . GLY A 1 87 ? 13.305 -4.931 -32.565 1.00 65.06 87 GLY A O 1
ATOM 615 N N . VAL A 1 88 ? 12.107 -4.793 -30.684 1.00 78.62 88 VAL A N 1
ATOM 616 C CA . VAL A 1 88 ? 12.447 -3.386 -30.415 1.00 78.62 88 VAL A CA 1
ATOM 617 C C . VAL A 1 88 ? 13.463 -3.341 -29.282 1.00 78.62 88 VAL A C 1
ATOM 619 O O . VAL A 1 88 ? 13.366 -4.103 -28.319 1.00 78.62 88 VAL A O 1
ATOM 622 N N . ALA A 1 89 ? 14.428 -2.423 -29.363 1.00 87.56 89 ALA A N 1
ATOM 623 C CA . ALA A 1 89 ? 15.380 -2.216 -28.282 1.00 87.56 89 ALA A CA 1
ATOM 624 C C . ALA A 1 89 ? 14.645 -1.914 -26.963 1.00 87.56 89 ALA A C 1
ATOM 626 O O . ALA A 1 89 ? 13.753 -1.065 -26.921 1.00 87.56 89 ALA A O 1
ATOM 627 N N . LEU A 1 90 ? 15.054 -2.567 -25.869 1.00 87.06 90 LEU A N 1
ATOM 628 C CA . LEU A 1 90 ? 14.376 -2.476 -24.569 1.00 87.06 90 LEU A CA 1
ATOM 629 C C . LEU A 1 90 ? 14.117 -1.033 -24.122 1.00 87.06 90 LEU A C 1
ATOM 631 O O . LEU A 1 90 ? 13.025 -0.715 -23.662 1.00 87.06 90 LEU A O 1
ATOM 635 N N . ALA A 1 91 ? 15.113 -0.160 -24.274 1.00 90.75 91 ALA A N 1
ATOM 636 C CA . ALA A 1 91 ? 14.999 1.244 -23.897 1.00 90.75 91 ALA A CA 1
ATOM 637 C C . ALA A 1 91 ? 13.921 1.982 -24.710 1.00 90.75 91 ALA A C 1
ATOM 639 O O . ALA A 1 91 ? 13.140 2.740 -24.143 1.00 90.75 91 ALA A O 1
ATOM 640 N N . GLU A 1 92 ? 13.833 1.728 -26.017 1.00 90.25 92 GLU A N 1
ATOM 641 C CA . GLU A 1 92 ? 12.839 2.355 -26.896 1.00 90.25 92 GLU A CA 1
ATOM 642 C C . GLU A 1 92 ? 11.427 1.855 -26.578 1.00 90.25 92 GLU A C 1
ATOM 644 O O . GLU A 1 92 ? 10.508 2.656 -26.386 1.00 90.25 92 GLU A O 1
ATOM 649 N N . GLY A 1 93 ? 11.270 0.533 -26.443 1.00 89.44 93 GLY A N 1
ATOM 650 C CA . GLY A 1 93 ? 9.999 -0.087 -26.077 1.00 89.44 93 GLY A CA 1
ATOM 651 C C . GLY A 1 93 ? 9.508 0.375 -24.704 1.00 89.44 93 GLY A C 1
ATOM 652 O O . GLY A 1 93 ? 8.350 0.770 -24.556 1.00 89.44 93 GLY A O 1
ATOM 653 N N . LEU A 1 94 ? 10.401 0.409 -23.710 1.00 90.38 94 LEU A N 1
ATOM 654 C CA . LEU A 1 94 ? 10.093 0.896 -22.368 1.00 90.38 94 LEU A CA 1
ATOM 655 C C . LEU A 1 94 ? 9.707 2.378 -22.374 1.00 90.38 94 LEU A C 1
ATOM 657 O O . LEU A 1 94 ? 8.725 2.751 -21.735 1.00 90.38 94 LEU A O 1
ATOM 661 N N . GLN A 1 95 ? 10.453 3.224 -23.087 1.00 94.25 95 GLN A N 1
ATOM 662 C CA . GLN A 1 95 ? 10.178 4.658 -23.167 1.00 94.25 95 GLN A CA 1
ATOM 663 C C . GLN A 1 95 ? 8.796 4.935 -23.776 1.00 94.25 95 GLN A C 1
ATOM 665 O O . GLN A 1 95 ? 8.057 5.781 -23.259 1.00 94.25 95 GLN A O 1
ATOM 670 N N . ALA A 1 96 ? 8.434 4.211 -24.840 1.00 91.00 96 ALA A N 1
ATOM 671 C CA . ALA A 1 96 ? 7.121 4.309 -25.470 1.00 91.00 96 ALA A CA 1
ATOM 672 C C . ALA A 1 96 ? 6.003 3.812 -24.538 1.00 91.00 96 ALA A C 1
ATOM 674 O O . ALA A 1 96 ? 5.008 4.514 -24.346 1.00 91.00 96 ALA A O 1
ATOM 675 N N . ALA A 1 97 ? 6.188 2.649 -23.903 1.00 89.81 97 ALA A N 1
ATOM 676 C CA . ALA A 1 97 ? 5.216 2.078 -22.971 1.00 89.81 97 ALA A CA 1
ATOM 677 C C . ALA A 1 97 ? 4.994 2.969 -21.738 1.00 89.81 97 ALA A C 1
ATOM 679 O O . ALA A 1 97 ? 3.855 3.166 -21.312 1.00 89.81 97 ALA A O 1
ATOM 680 N N . LEU A 1 98 ? 6.063 3.548 -21.184 1.00 91.50 98 LEU A N 1
ATOM 681 C CA . LEU A 1 98 ? 5.999 4.487 -20.064 1.00 91.50 98 LEU A CA 1
ATOM 682 C C . LEU A 1 98 ? 5.212 5.747 -20.441 1.00 91.50 98 LEU A C 1
ATOM 684 O O . LEU A 1 98 ? 4.351 6.181 -19.676 1.00 91.50 98 LEU A O 1
ATOM 688 N N . HIS A 1 99 ? 5.468 6.310 -21.626 1.00 91.50 99 HIS A N 1
ATOM 689 C CA . HIS A 1 99 ? 4.730 7.473 -22.115 1.00 91.50 99 HIS A CA 1
ATOM 690 C C . HIS A 1 99 ? 3.236 7.166 -22.285 1.00 91.50 99 HIS A C 1
ATOM 692 O O . HIS A 1 99 ? 2.400 7.870 -21.720 1.00 91.50 99 HIS A O 1
ATOM 698 N N . ASP A 1 100 ? 2.909 6.082 -22.992 1.00 91.81 100 ASP A N 1
ATOM 699 C CA . ASP A 1 100 ? 1.528 5.661 -23.241 1.00 91.81 100 ASP A CA 1
ATOM 700 C C . ASP A 1 100 ? 0.767 5.382 -21.936 1.00 91.81 100 ASP A C 1
ATOM 702 O O . ASP A 1 100 ? -0.357 5.854 -21.749 1.00 91.81 100 ASP A O 1
ATOM 706 N N . THR A 1 101 ? 1.413 4.691 -20.991 1.00 90.31 101 THR A N 1
ATOM 707 C CA . THR A 1 101 ? 0.840 4.397 -19.671 1.00 90.31 101 THR A CA 1
ATOM 708 C C . THR A 1 101 ? 0.514 5.686 -18.925 1.00 90.31 101 THR A C 1
ATOM 710 O O . THR A 1 101 ? -0.615 5.857 -18.470 1.00 90.31 101 THR A O 1
ATOM 713 N N . LEU A 1 102 ? 1.463 6.625 -18.836 1.00 89.56 102 LEU A N 1
ATOM 714 C CA . LEU A 1 102 ? 1.250 7.902 -18.151 1.00 89.56 102 LEU A CA 1
ATOM 715 C C . LEU A 1 102 ? 0.125 8.727 -18.785 1.00 89.56 102 LEU A C 1
ATOM 717 O O . LEU A 1 102 ? -0.651 9.352 -18.063 1.00 89.56 102 LEU A O 1
ATOM 721 N N . THR A 1 103 ? 0.005 8.715 -20.115 1.00 87.25 103 THR A N 1
ATOM 722 C CA . THR A 1 103 ? -1.072 9.412 -20.832 1.00 87.25 103 THR A CA 1
ATOM 723 C C . THR A 1 103 ? -2.446 8.793 -20.576 1.00 87.25 103 THR A C 1
ATOM 725 O O . THR A 1 103 ? -3.436 9.522 -20.514 1.00 87.25 103 THR A O 1
ATOM 728 N N . LYS A 1 104 ? -2.523 7.467 -20.419 1.00 90.19 104 LYS A N 1
ATOM 729 C CA . LYS A 1 104 ? -3.783 6.725 -20.243 1.00 90.19 104 LYS A CA 1
ATOM 730 C C . LYS A 1 104 ? -4.230 6.570 -18.790 1.00 90.19 104 LYS A C 1
ATOM 732 O O . LYS A 1 104 ? -5.336 6.080 -18.562 1.00 90.19 104 LYS A O 1
ATOM 737 N N . LEU A 1 105 ? -3.415 6.970 -17.811 1.00 87.06 105 LEU A N 1
ATOM 738 C CA . LEU A 1 105 ? -3.793 6.883 -16.400 1.00 87.06 105 LEU A CA 1
ATOM 739 C C . LEU A 1 105 ? -5.088 7.678 -16.130 1.00 87.06 105 LEU A C 1
ATOM 741 O O . LEU A 1 105 ? -5.141 8.879 -16.414 1.00 87.06 105 LEU A O 1
ATOM 745 N N . PRO A 1 106 ? -6.127 7.053 -15.544 1.00 85.19 106 PRO A N 1
ATOM 746 C CA . PRO A 1 106 ? -7.386 7.723 -15.244 1.00 85.19 106 PRO A CA 1
ATOM 747 C C . PRO A 1 106 ? -7.225 8.606 -14.000 1.00 85.19 106 PRO A C 1
ATOM 749 O O . PRO A 1 106 ? -7.576 8.214 -12.891 1.00 85.19 106 PRO A O 1
ATOM 752 N N . ILE A 1 107 ? -6.661 9.804 -14.173 1.00 83.19 107 ILE A N 1
ATOM 753 C CA . ILE A 1 107 ? -6.427 10.763 -13.087 1.00 83.19 107 ILE A CA 1
ATOM 754 C C . ILE A 1 107 ? -7.593 11.768 -13.056 1.00 83.19 107 ILE A C 1
ATOM 756 O O . ILE A 1 107 ? -7.659 12.637 -13.928 1.00 83.19 107 ILE A O 1
ATOM 760 N N . PRO A 1 108 ? -8.494 11.721 -12.050 1.00 79.38 108 PRO A N 1
ATOM 761 C CA . PRO A 1 108 ? -9.672 12.597 -12.005 1.00 79.38 108 PRO A CA 1
ATOM 762 C C . PRO A 1 108 ? -9.305 14.079 -11.899 1.00 79.38 108 PRO A C 1
ATOM 764 O O . PRO A 1 108 ? -10.030 14.951 -12.375 1.00 79.38 108 PRO A O 1
ATOM 767 N N . LYS A 1 109 ? -8.170 14.368 -11.251 1.00 82.31 109 LYS A N 1
ATOM 768 C CA . LYS A 1 109 ? -7.645 15.717 -11.063 1.00 82.31 109 LYS A CA 1
ATOM 769 C C . LYS A 1 109 ? -6.134 15.716 -11.239 1.00 82.31 109 LYS A C 1
ATOM 771 O O . LYS A 1 109 ? -5.398 15.270 -10.365 1.00 82.31 109 LYS A O 1
ATOM 776 N N . VAL A 1 110 ? -5.687 16.223 -12.380 1.00 86.00 110 VAL A N 1
ATOM 777 C CA . VAL A 1 110 ? -4.265 16.390 -12.683 1.00 86.00 110 VAL A CA 1
ATOM 778 C C . VAL A 1 110 ? -3.731 17.680 -12.064 1.00 86.00 110 VAL A C 1
ATOM 780 O O . VAL A 1 110 ? -4.393 18.720 -12.091 1.00 86.00 110 VAL A O 1
ATOM 783 N N . MET A 1 111 ? -2.518 17.619 -11.527 1.00 86.00 111 MET A N 1
ATOM 784 C CA . MET A 1 111 ? -1.736 18.785 -11.137 1.00 86.00 111 MET A CA 1
ATOM 785 C C . MET A 1 111 ? -0.742 19.113 -12.247 1.00 86.00 111 MET A C 1
ATOM 787 O O . MET A 1 111 ? -0.133 18.216 -12.824 1.00 86.00 111 MET A O 1
ATOM 791 N N . ALA A 1 112 ? -0.576 20.401 -12.538 1.00 88.06 112 ALA A N 1
ATOM 792 C CA . ALA A 1 112 ? 0.493 20.894 -13.394 1.00 88.06 112 ALA A CA 1
ATOM 793 C C . ALA A 1 112 ? 1.589 21.492 -12.510 1.00 88.06 112 ALA A C 1
ATOM 795 O O . ALA A 1 112 ? 1.287 22.306 -11.634 1.00 88.06 112 ALA A O 1
ATOM 796 N N . TYR A 1 113 ? 2.837 21.096 -12.733 1.00 86.25 113 TYR A N 1
ATOM 797 C CA . TYR A 1 113 ? 3.984 21.645 -12.016 1.00 86.25 113 TYR A CA 1
ATOM 798 C C . TYR A 1 113 ? 5.160 21.861 -12.965 1.00 86.25 113 TYR A C 1
ATOM 800 O O . TYR A 1 113 ? 5.311 21.154 -13.966 1.00 86.25 113 TYR A O 1
ATOM 808 N N . GLN A 1 114 ? 5.954 22.886 -12.660 1.00 86.88 114 GLN A N 1
ATOM 809 C CA . GLN A 1 114 ? 7.168 23.187 -13.405 1.00 86.88 114 GLN A CA 1
ATOM 810 C C . GLN A 1 114 ? 8.276 22.219 -13.002 1.00 86.88 114 GLN A C 1
ATOM 812 O O . GLN A 1 114 ? 8.418 21.875 -11.827 1.00 86.88 114 GLN A O 1
ATOM 817 N N . LEU A 1 115 ? 9.049 21.783 -13.990 1.00 84.69 115 LEU A N 1
ATOM 818 C CA . LEU A 1 115 ? 10.265 21.018 -13.779 1.00 84.69 115 LEU A CA 1
ATOM 819 C C . LEU A 1 115 ? 11.362 21.908 -13.185 1.00 84.69 115 LEU A C 1
ATOM 821 O O . LEU A 1 115 ? 11.235 23.130 -13.102 1.00 84.69 115 LEU A O 1
ATOM 825 N N . THR A 1 116 ? 12.464 21.278 -12.783 1.00 78.12 116 THR A N 1
ATOM 826 C CA . THR A 1 116 ? 13.639 21.949 -12.205 1.00 78.12 116 THR A CA 1
ATOM 827 C C . THR A 1 116 ? 14.277 22.980 -13.135 1.00 78.12 116 THR A C 1
ATOM 829 O O . THR A 1 116 ? 14.980 23.865 -12.655 1.00 78.12 116 THR A O 1
ATOM 832 N N . ASP A 1 117 ? 14.013 22.907 -14.442 1.00 78.44 117 ASP A N 1
ATOM 833 C CA . ASP A 1 117 ? 14.441 23.913 -15.415 1.00 78.44 117 ASP A CA 1
ATOM 834 C C . ASP A 1 117 ? 13.667 25.241 -15.301 1.00 78.44 117 ASP A C 1
ATOM 836 O O . ASP A 1 117 ? 14.147 26.263 -15.782 1.00 78.44 117 ASP A O 1
ATOM 840 N N . GLY A 1 118 ? 12.500 25.254 -14.646 1.00 78.81 118 GLY A N 1
ATOM 841 C CA . GLY A 1 118 ? 11.634 26.426 -14.492 1.00 78.81 118 GLY A CA 1
ATOM 842 C C . GLY A 1 118 ? 10.835 26.811 -15.744 1.00 78.81 118 GLY A C 1
ATOM 843 O O . GLY A 1 118 ? 10.077 27.780 -15.703 1.00 78.81 118 GLY A O 1
ATOM 844 N N . TRP A 1 119 ? 10.965 26.061 -16.841 1.00 79.94 119 TRP A N 1
ATOM 845 C CA . TRP A 1 119 ? 10.335 26.372 -18.133 1.00 79.94 119 TRP A CA 1
ATOM 846 C C . TRP A 1 119 ? 9.365 25.283 -18.576 1.00 79.94 119 TRP A C 1
ATOM 848 O O . TRP A 1 119 ? 8.291 25.572 -19.109 1.00 79.94 119 TRP A O 1
ATOM 858 N N . SER A 1 120 ? 9.717 24.027 -18.329 1.00 84.38 120 SER A N 1
ATOM 859 C CA . SER A 1 120 ? 8.929 22.879 -18.747 1.00 84.38 120 SER A CA 1
ATOM 860 C C . SER A 1 120 ? 7.851 22.577 -17.715 1.00 84.38 120 SER A C 1
ATOM 862 O O . SER A 1 120 ? 8.112 22.546 -16.517 1.00 84.38 120 SER A O 1
ATOM 864 N N . THR A 1 121 ? 6.620 22.338 -18.167 1.00 86.50 121 THR A N 1
ATOM 865 C CA . THR A 1 121 ? 5.499 21.951 -17.296 1.00 86.50 121 THR A CA 1
ATOM 866 C C . THR A 1 121 ? 5.075 20.528 -17.608 1.00 86.50 121 THR A C 1
ATOM 868 O O . THR A 1 121 ? 4.811 20.199 -18.764 1.00 86.50 121 THR A O 1
ATOM 871 N N . VAL A 1 122 ? 4.949 19.701 -16.575 1.00 88.12 122 VAL A N 1
ATOM 872 C CA . VAL A 1 122 ? 4.415 18.339 -16.684 1.00 88.12 122 VAL A CA 1
ATOM 873 C C . VAL A 1 122 ? 3.102 18.222 -15.922 1.00 88.12 122 VAL A C 1
ATOM 875 O O . VAL A 1 122 ? 2.763 19.072 -15.094 1.00 88.12 122 VAL A O 1
ATOM 878 N N . LYS A 1 123 ? 2.333 17.176 -16.237 1.00 86.81 123 LYS A N 1
ATOM 879 C CA . LYS A 1 123 ? 1.053 16.885 -15.593 1.00 86.81 123 LYS A CA 1
ATOM 880 C C . LYS A 1 123 ? 1.096 15.501 -14.974 1.00 86.81 123 LYS A C 1
ATOM 882 O O . LYS A 1 123 ? 1.358 14.531 -15.678 1.00 86.81 123 LYS A O 1
ATOM 887 N N . PHE A 1 124 ? 0.805 15.418 -13.684 1.00 88.31 124 PHE A N 1
ATOM 888 C CA . PHE A 1 124 ? 0.662 14.150 -12.975 1.00 88.31 124 PHE A CA 1
ATOM 889 C C . PHE A 1 124 ? -0.253 14.325 -11.758 1.00 88.31 124 PHE A C 1
ATOM 891 O O . PHE A 1 124 ? -0.704 15.436 -11.475 1.00 88.31 124 PHE A O 1
ATOM 898 N N . VAL A 1 125 ? -0.582 13.241 -11.055 1.00 85.25 125 VAL A N 1
ATOM 899 C CA . VAL A 1 125 ? -1.459 13.313 -9.872 1.00 85.25 125 VAL A CA 1
ATOM 900 C C . VAL A 1 125 ? -0.826 14.141 -8.746 1.00 85.25 125 VAL A C 1
ATOM 902 O O . VAL A 1 125 ? -1.533 14.872 -8.055 1.00 85.25 125 VAL A O 1
ATOM 905 N N . ARG A 1 126 ? 0.504 14.064 -8.606 1.00 85.69 126 ARG A N 1
ATOM 906 C CA . ARG A 1 126 ? 1.364 14.827 -7.685 1.00 85.69 126 ARG A CA 1
ATOM 907 C C . ARG A 1 126 ? 2.768 14.965 -8.289 1.00 85.69 126 ARG A C 1
ATOM 909 O O . ARG A 1 126 ? 3.050 14.263 -9.256 1.00 85.69 126 ARG A O 1
ATOM 916 N N . PRO A 1 127 ? 3.645 15.840 -7.777 1.00 86.06 127 PRO A N 1
ATOM 917 C CA . PRO A 1 127 ? 5.044 15.851 -8.187 1.00 86.06 127 PRO A CA 1
ATOM 918 C C . PRO A 1 127 ? 5.707 14.485 -7.964 1.00 86.06 127 PRO A C 1
ATOM 920 O O . PRO A 1 127 ? 5.739 13.985 -6.846 1.00 86.06 127 PRO A O 1
ATOM 923 N N . ALA A 1 128 ? 6.197 13.865 -9.038 1.00 88.19 128 ALA A N 1
ATOM 924 C CA . ALA A 1 128 ? 7.010 12.657 -8.936 1.00 88.19 128 ALA A CA 1
ATOM 925 C C . ALA A 1 128 ? 8.446 13.028 -8.535 1.00 88.19 128 ALA A C 1
ATOM 927 O O . ALA A 1 128 ? 9.006 13.994 -9.059 1.00 88.19 128 ALA A O 1
ATOM 928 N N . HIS A 1 129 ? 9.049 12.238 -7.646 1.00 87.00 129 HIS A N 1
ATOM 929 C CA . HIS A 1 129 ? 10.374 12.519 -7.079 1.00 87.00 129 HIS A CA 1
ATOM 930 C C . HIS A 1 129 ? 11.457 11.525 -7.518 1.00 87.00 129 HIS A C 1
ATOM 932 O O . HIS A 1 129 ? 12.643 11.785 -7.330 1.00 87.00 129 HIS A O 1
ATOM 938 N N . GLY A 1 130 ? 11.076 10.394 -8.118 1.00 91.50 130 GLY A N 1
ATOM 939 C CA . GLY A 1 130 ? 12.023 9.385 -8.582 1.00 91.50 130 GLY A CA 1
ATOM 940 C C . GLY A 1 130 ? 11.471 8.525 -9.712 1.00 91.50 130 GLY A C 1
ATOM 941 O O . GLY A 1 130 ? 10.271 8.254 -9.7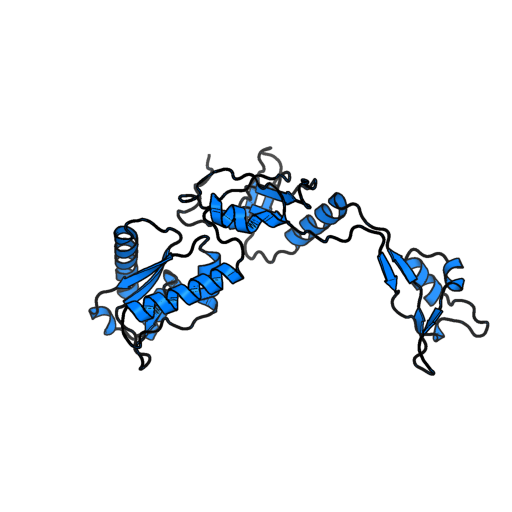82 1.00 91.50 130 GLY A O 1
ATOM 942 N N . LEU A 1 131 ? 12.375 8.098 -10.592 1.00 94.50 131 LEU A N 1
ATOM 943 C CA . LEU A 1 131 ? 12.112 7.137 -11.655 1.00 94.50 131 LEU A CA 1
ATOM 944 C C . LEU A 1 131 ? 13.140 6.012 -11.543 1.00 94.50 131 LEU A C 1
ATOM 946 O O . LEU A 1 131 ? 14.345 6.249 -11.630 1.00 94.50 131 LEU A O 1
ATOM 950 N N . VAL A 1 132 ? 12.659 4.788 -11.362 1.00 95.31 132 VAL A N 1
ATOM 951 C CA . VAL A 1 132 ? 13.483 3.580 -11.360 1.00 95.31 132 VAL A CA 1
ATOM 952 C C . VAL A 1 132 ? 13.065 2.709 -12.532 1.00 95.31 132 VAL A C 1
ATOM 954 O O . VAL A 1 132 ? 11.898 2.334 -12.648 1.00 95.31 132 VAL A O 1
ATOM 957 N N . ALA A 1 133 ? 14.030 2.360 -13.378 1.00 94.44 133 ALA A N 1
ATOM 958 C CA . ALA A 1 133 ? 13.845 1.403 -14.459 1.00 94.44 133 ALA A CA 1
ATOM 959 C C . ALA A 1 133 ? 15.041 0.455 -14.505 1.00 94.44 133 ALA A C 1
ATOM 961 O O . ALA A 1 133 ? 16.150 0.868 -14.852 1.00 94.44 133 ALA A O 1
ATOM 962 N N . LEU A 1 134 ? 14.814 -0.804 -14.131 1.00 93.38 134 LEU A N 1
ATOM 963 C CA . LEU A 1 134 ? 15.853 -1.829 -14.063 1.00 93.38 134 LEU A CA 1
ATOM 964 C C . LEU A 1 134 ? 15.463 -3.056 -14.890 1.00 93.38 134 LEU A C 1
ATOM 966 O O . LEU A 1 134 ? 14.303 -3.471 -14.891 1.00 93.38 134 LEU A O 1
ATOM 970 N N . HIS A 1 135 ? 16.456 -3.661 -15.535 1.00 90.38 135 HIS A N 1
ATOM 971 C CA . HIS A 1 135 ? 16.363 -4.973 -16.166 1.00 90.38 135 HIS A CA 1
ATOM 972 C C . HIS A 1 135 ? 17.541 -5.822 -15.689 1.00 90.38 135 HIS A C 1
ATOM 974 O O . HIS A 1 135 ? 18.699 -5.520 -15.982 1.00 90.38 135 HIS A O 1
ATOM 980 N N . GLY A 1 136 ? 17.257 -6.837 -14.869 1.00 91.56 136 GLY A N 1
ATOM 981 C CA . GLY A 1 136 ? 18.299 -7.474 -14.065 1.00 91.56 136 GLY A CA 1
ATOM 982 C C . GLY A 1 136 ? 19.029 -6.427 -13.215 1.00 91.56 136 GLY A C 1
ATOM 983 O O . GLY A 1 136 ? 18.395 -5.675 -12.477 1.00 91.56 136 GLY A O 1
ATOM 984 N N . THR A 1 137 ? 20.353 -6.353 -13.341 1.00 94.81 137 THR A N 1
ATOM 985 C CA . THR A 1 137 ? 21.216 -5.389 -12.630 1.00 94.81 137 THR A CA 1
ATOM 986 C C . THR A 1 137 ? 21.363 -4.038 -13.332 1.00 94.81 137 THR A C 1
ATOM 988 O O . THR A 1 137 ? 21.939 -3.101 -12.757 1.00 94.81 137 THR A O 1
ATOM 991 N N . ASP A 1 138 ? 20.885 -3.937 -14.572 1.00 94.19 138 ASP A N 1
ATOM 992 C CA . ASP A 1 138 ? 21.170 -2.819 -15.461 1.00 94.19 138 ASP A CA 1
ATOM 993 C C . ASP A 1 138 ? 20.075 -1.761 -15.384 1.00 94.19 138 ASP A C 1
ATOM 995 O O . ASP A 1 138 ? 18.882 -2.064 -15.347 1.00 94.19 138 ASP A O 1
ATOM 999 N N . VAL A 1 139 ? 20.490 -0.494 -15.382 1.00 96.19 139 VAL A N 1
ATOM 1000 C CA . VAL A 1 139 ? 19.561 0.632 -15.502 1.00 96.19 139 VAL A CA 1
ATOM 1001 C C . VAL A 1 139 ? 19.163 0.764 -16.963 1.00 96.19 139 VAL A C 1
ATOM 1003 O O . VAL A 1 139 ? 20.022 0.970 -17.820 1.00 96.19 139 VAL A O 1
ATOM 1006 N N . VAL A 1 140 ? 17.864 0.683 -17.242 1.00 94.62 140 VAL A N 1
ATOM 1007 C CA . VAL A 1 140 ? 17.334 0.922 -18.586 1.00 94.62 140 VAL A CA 1
ATOM 1008 C C . VAL A 1 140 ? 17.172 2.433 -18.776 1.00 94.62 140 VAL A C 1
ATOM 1010 O O . VAL A 1 140 ? 16.447 3.059 -17.997 1.00 94.62 140 VAL A O 1
ATOM 1013 N N . PRO A 1 141 ? 17.815 3.052 -19.784 1.00 95.62 141 PRO A N 1
ATOM 1014 C CA . PRO A 1 141 ? 17.650 4.476 -20.044 1.00 95.62 141 PRO A CA 1
ATOM 1015 C C . PRO A 1 141 ? 16.190 4.807 -20.367 1.00 95.62 141 PRO A C 1
ATOM 1017 O O . PRO A 1 141 ? 15.646 4.341 -21.364 1.00 95.62 141 PRO A O 1
ATOM 1020 N N . ALA A 1 142 ? 15.567 5.620 -19.519 1.00 94.69 142 ALA A N 1
ATOM 1021 C CA . ALA A 1 142 ? 14.214 6.123 -19.711 1.00 94.69 142 ALA A CA 1
ATOM 1022 C C . ALA A 1 142 ? 14.057 7.481 -19.020 1.00 94.69 142 ALA A C 1
ATOM 1024 O O . ALA A 1 142 ? 14.753 7.787 -18.046 1.00 94.69 142 ALA A O 1
ATOM 1025 N N . GLN A 1 143 ? 13.132 8.291 -19.523 1.00 94.81 143 GLN A N 1
ATOM 1026 C CA . GLN A 1 143 ? 12.779 9.584 -18.955 1.00 94.81 143 GLN A CA 1
ATOM 1027 C C . GLN A 1 143 ? 11.265 9.751 -18.885 1.00 94.81 143 GLN A C 1
ATOM 1029 O O . GLN A 1 143 ? 10.533 9.407 -19.815 1.00 94.81 143 GLN A O 1
ATOM 1034 N N . ALA A 1 144 ? 10.784 10.325 -17.790 1.00 92.06 144 ALA A N 1
ATOM 1035 C CA . ALA A 1 144 ? 9.386 10.703 -17.639 1.00 92.06 144 ALA A CA 1
ATOM 1036 C C . ALA A 1 144 ? 9.242 11.795 -16.591 1.00 92.06 144 ALA A C 1
ATOM 1038 O O . ALA A 1 144 ? 9.978 11.817 -15.614 1.00 92.06 144 ALA A O 1
ATOM 1039 N N . LEU A 1 145 ? 8.269 12.691 -16.778 1.00 90.50 145 LEU A N 1
ATOM 1040 C CA . LEU A 1 145 ? 7.944 13.742 -15.804 1.00 90.50 145 LEU A CA 1
ATOM 1041 C C . LEU A 1 145 ? 9.158 14.610 -15.396 1.00 90.50 145 LEU A C 1
ATOM 1043 O O . LEU A 1 145 ? 9.206 15.110 -14.278 1.00 90.50 145 LEU A O 1
ATOM 1047 N N . GLY A 1 146 ? 10.139 14.776 -16.294 1.00 89.69 146 GLY A N 1
ATOM 1048 C CA . GLY A 1 146 ? 11.392 15.493 -16.019 1.00 89.69 146 GLY A CA 1
ATOM 1049 C C . GLY A 1 146 ? 12.434 14.713 -15.213 1.00 89.69 146 GLY A C 1
ATOM 1050 O O . GLY A 1 146 ? 13.447 15.285 -14.819 1.00 89.69 146 GLY A O 1
ATOM 1051 N N . LEU A 1 147 ? 12.193 13.428 -14.960 1.00 92.56 147 LEU A N 1
ATOM 1052 C CA . LEU A 1 147 ? 13.072 12.530 -14.224 1.00 92.56 147 LEU A CA 1
ATOM 1053 C C . LEU A 1 147 ? 13.811 11.607 -15.190 1.00 92.56 147 LEU A C 1
ATOM 1055 O O . LEU A 1 147 ? 13.228 11.118 -16.160 1.00 92.56 147 LEU A O 1
ATOM 1059 N N . THR A 1 148 ? 15.070 11.324 -14.872 1.00 95.31 148 THR A N 1
ATOM 1060 C CA . THR A 1 148 ? 15.880 10.302 -15.542 1.00 95.31 148 THR A CA 1
ATOM 1061 C C . THR A 1 148 ? 15.890 9.041 -14.695 1.00 95.31 148 THR A C 1
ATOM 1063 O O . THR A 1 148 ? 16.068 9.115 -13.478 1.00 95.31 148 THR A O 1
ATOM 1066 N N . ALA A 1 149 ? 15.709 7.888 -15.337 1.00 95.88 149 ALA A N 1
ATOM 1067 C CA . ALA A 1 149 ? 15.715 6.607 -14.656 1.00 95.88 149 ALA A CA 1
ATOM 1068 C C . ALA A 1 149 ? 17.060 6.322 -13.974 1.00 95.88 149 ALA A C 1
ATOM 1070 O O . ALA A 1 149 ? 18.132 6.561 -14.533 1.00 95.88 149 ALA A O 1
ATOM 1071 N N . GLY A 1 150 ? 16.988 5.770 -12.767 1.00 96.38 150 GLY A N 1
ATOM 1072 C CA . GLY A 1 150 ? 18.142 5.323 -11.999 1.00 96.38 150 GLY A CA 1
ATOM 1073 C C . GLY A 1 150 ? 17.832 4.084 -11.165 1.00 96.38 150 GLY A C 1
ATOM 1074 O O . GLY A 1 150 ? 16.864 3.369 -11.412 1.00 96.38 150 GLY A O 1
ATOM 1075 N N . ARG A 1 151 ? 18.672 3.839 -10.153 1.00 96.31 151 ARG A N 1
ATOM 1076 C CA . ARG A 1 151 ? 18.533 2.719 -9.201 1.00 96.31 151 ARG A CA 1
ATOM 1077 C C . ARG A 1 151 ? 18.242 3.154 -7.762 1.00 96.31 151 ARG A C 1
ATOM 1079 O O . ARG A 1 151 ? 18.255 2.323 -6.860 1.00 96.31 151 ARG A O 1
ATOM 1086 N N . LEU A 1 152 ? 18.073 4.454 -7.531 1.00 96.38 152 LEU A N 1
ATOM 1087 C CA . LEU A 1 152 ? 17.806 4.998 -6.204 1.00 96.38 152 LEU A CA 1
ATOM 1088 C C . LEU A 1 152 ? 16.297 5.101 -5.986 1.00 96.38 152 LEU A C 1
ATOM 1090 O O . LEU A 1 152 ? 15.577 5.614 -6.839 1.00 96.38 152 LEU A O 1
ATOM 1094 N N . THR A 1 153 ? 15.838 4.625 -4.837 1.00 95.00 153 THR A N 1
ATOM 1095 C CA . THR A 1 153 ? 14.444 4.677 -4.382 1.00 95.00 153 THR A CA 1
ATOM 1096 C C . THR A 1 153 ? 14.402 5.225 -2.952 1.00 95.00 153 THR A C 1
ATOM 1098 O O . THR A 1 153 ? 15.440 5.361 -2.302 1.00 95.00 153 THR A O 1
ATOM 1101 N N . HIS A 1 154 ? 13.214 5.577 -2.466 1.00 93.81 154 HIS A N 1
ATOM 1102 C CA . HIS A 1 154 ? 13.007 6.085 -1.110 1.00 93.81 154 HIS A CA 1
ATOM 1103 C C . HIS A 1 154 ? 12.111 5.110 -0.348 1.00 93.81 154 HIS A C 1
ATOM 1105 O O . HIS A 1 154 ? 11.132 4.604 -0.893 1.00 93.81 154 HIS A O 1
ATOM 1111 N N . GLY A 1 155 ? 12.460 4.843 0.908 1.00 93.50 155 GLY A N 1
ATOM 1112 C CA . GLY A 1 155 ? 11.628 4.059 1.815 1.00 93.50 155 GLY A CA 1
ATOM 1113 C C . GLY A 1 155 ? 10.612 4.914 2.574 1.00 93.50 155 GLY A C 1
ATOM 1114 O O . GLY A 1 155 ? 10.389 6.092 2.278 1.00 93.50 155 GLY A O 1
ATOM 1115 N N . HIS A 1 156 ? 10.039 4.316 3.613 1.00 95.06 156 HIS A N 1
ATOM 1116 C CA . HIS A 1 156 ? 9.135 4.959 4.549 1.00 95.06 156 HIS A CA 1
ATOM 1117 C C . HIS A 1 156 ? 9.806 6.178 5.195 1.00 95.06 156 HIS A C 1
ATOM 1119 O O . HIS A 1 156 ? 10.893 6.074 5.769 1.00 95.06 156 HIS A O 1
ATOM 1125 N N . ARG A 1 157 ? 9.125 7.332 5.169 1.00 91.00 157 ARG A N 1
ATOM 1126 C CA . ARG A 1 157 ? 9.679 8.651 5.548 1.00 91.00 157 ARG A CA 1
ATOM 1127 C C . ARG A 1 157 ? 10.359 8.691 6.920 1.00 91.00 157 ARG A C 1
ATOM 1129 O O . ARG A 1 157 ? 11.291 9.466 7.108 1.00 91.00 157 ARG A O 1
ATOM 1136 N N . PHE A 1 158 ? 9.865 7.908 7.876 1.00 91.56 158 PHE A N 1
ATOM 1137 C CA . PHE A 1 158 ? 10.330 7.943 9.268 1.00 91.56 158 PHE A CA 1
ATOM 1138 C C . PHE A 1 158 ? 11.015 6.660 9.733 1.00 91.56 158 PHE A C 1
ATOM 1140 O O . PHE A 1 158 ? 11.673 6.673 10.766 1.00 91.56 158 PHE A O 1
ATOM 1147 N N . GLU A 1 159 ? 10.824 5.551 9.018 1.00 94.31 159 GLU A N 1
ATOM 1148 C CA . GLU A 1 159 ? 11.197 4.218 9.522 1.00 94.31 159 GLU A CA 1
ATOM 1149 C C . GLU A 1 159 ? 12.128 3.450 8.588 1.00 94.31 159 GLU A C 1
ATOM 1151 O O . GLU A 1 159 ? 12.545 2.342 8.928 1.00 94.31 159 GLU A O 1
ATOM 1156 N N . ALA A 1 160 ? 12.470 4.024 7.432 1.00 95.44 160 ALA A N 1
ATOM 1157 C CA . ALA A 1 160 ? 13.526 3.484 6.600 1.00 95.44 160 ALA A CA 1
ATOM 1158 C C . ALA A 1 160 ? 14.858 3.485 7.370 1.00 95.44 160 ALA A C 1
ATOM 1160 O O . ALA A 1 160 ? 15.216 4.455 8.039 1.00 95.44 160 ALA A O 1
ATOM 1161 N N . LEU A 1 161 ? 15.602 2.389 7.253 1.00 96.25 161 LEU A N 1
ATOM 1162 C CA . LEU A 1 161 ? 16.950 2.239 7.805 1.00 96.25 161 LEU A CA 1
ATOM 1163 C C . LEU A 1 161 ? 17.995 2.983 6.963 1.00 96.25 161 LEU A C 1
ATOM 1165 O O . LEU A 1 161 ? 19.064 3.324 7.465 1.00 96.25 161 LEU A O 1
ATOM 1169 N N . ALA A 1 162 ? 17.686 3.216 5.687 1.00 92.75 162 ALA A N 1
ATOM 1170 C CA . ALA A 1 162 ? 18.508 3.959 4.746 1.00 92.75 162 ALA A CA 1
ATOM 1171 C C . ALA A 1 162 ? 17.625 4.867 3.880 1.00 92.75 162 ALA A C 1
ATOM 1173 O O . ALA A 1 162 ? 16.546 4.461 3.451 1.00 92.75 162 ALA A O 1
ATOM 1174 N N . ASP A 1 163 ? 18.097 6.082 3.605 1.00 92.06 163 ASP A N 1
ATOM 1175 C CA . ASP A 1 163 ? 17.480 7.002 2.647 1.00 92.06 163 ASP A CA 1
ATOM 1176 C C . ASP A 1 163 ? 18.584 7.861 1.988 1.00 92.06 163 ASP A C 1
ATOM 1178 O O . ASP A 1 163 ? 19.307 8.553 2.712 1.00 92.06 163 ASP A O 1
ATOM 1182 N N . PRO A 1 164 ? 18.774 7.824 0.651 1.00 95.38 164 PRO A N 1
ATOM 1183 C CA . PRO A 1 164 ? 18.094 6.964 -0.322 1.00 95.38 164 PRO A CA 1
ATOM 1184 C C . PRO A 1 164 ? 18.529 5.493 -0.226 1.00 95.38 164 PRO A C 1
ATOM 1186 O O . PRO A 1 164 ? 19.585 5.161 0.311 1.00 95.38 164 PRO A O 1
ATOM 1189 N N . ILE A 1 165 ? 17.729 4.608 -0.818 1.00 96.31 165 ILE A N 1
ATOM 1190 C CA . ILE A 1 165 ? 17.989 3.169 -0.911 1.00 96.31 165 ILE A CA 1
ATOM 1191 C C . ILE A 1 165 ? 18.484 2.848 -2.317 1.00 96.31 165 ILE A C 1
ATOM 1193 O O . ILE A 1 165 ? 17.888 3.268 -3.308 1.00 96.31 165 ILE A O 1
ATOM 1197 N N . THR A 1 166 ? 19.573 2.087 -2.413 1.00 96.94 166 THR A N 1
ATOM 1198 C CA . THR A 1 166 ? 20.109 1.629 -3.700 1.00 96.94 166 THR A CA 1
ATOM 1199 C C . THR A 1 166 ? 19.581 0.241 -4.022 1.00 96.94 166 THR A C 1
ATOM 1201 O O . THR A 1 166 ? 19.798 -0.698 -3.259 1.00 96.94 166 THR A O 1
ATOM 1204 N N . LEU A 1 167 ? 18.934 0.104 -5.175 1.00 96.56 167 LEU A N 1
ATOM 1205 C CA . LEU A 1 167 ? 18.474 -1.177 -5.692 1.00 96.56 167 LEU A CA 1
ATOM 1206 C C . LEU A 1 167 ? 19.625 -1.881 -6.432 1.00 96.56 167 LEU A C 1
ATOM 1208 O O . LEU A 1 167 ? 20.196 -1.298 -7.367 1.00 96.56 167 LEU A O 1
ATOM 1212 N N . PRO A 1 168 ? 20.017 -3.101 -6.021 1.00 95.81 168 PRO A N 1
ATOM 1213 C CA . PRO A 1 168 ? 21.050 -3.858 -6.721 1.00 95.81 168 PRO A CA 1
ATOM 1214 C C . PRO A 1 168 ? 20.555 -4.346 -8.089 1.00 95.81 168 PRO A C 1
ATOM 1216 O O . PRO A 1 168 ? 21.269 -4.186 -9.082 1.00 95.81 168 PRO A O 1
ATOM 1219 N N . ASP A 1 169 ? 19.323 -4.852 -8.138 1.00 94.94 169 ASP A N 1
ATOM 1220 C CA . ASP A 1 169 ? 18.667 -5.416 -9.318 1.00 94.94 169 ASP A CA 1
ATOM 1221 C C . ASP A 1 169 ? 17.133 -5.274 -9.239 1.00 94.94 169 ASP A C 1
ATOM 1223 O O . ASP A 1 169 ? 16.579 -4.933 -8.189 1.00 94.94 169 ASP A O 1
ATOM 1227 N N . ALA A 1 170 ? 16.451 -5.526 -10.358 1.00 91.81 170 ALA A N 1
ATOM 1228 C CA . ALA A 1 170 ? 14.999 -5.400 -10.485 1.00 91.81 170 ALA A CA 1
ATOM 1229 C C . ALA A 1 170 ? 14.206 -6.333 -9.546 1.00 91.81 170 ALA A C 1
ATOM 1231 O O . ALA A 1 170 ? 13.197 -5.910 -8.978 1.00 91.81 170 ALA A O 1
ATOM 1232 N N . ASP A 1 171 ? 14.659 -7.576 -9.358 1.00 90.25 171 ASP A N 1
ATOM 1233 C CA . ASP A 1 171 ? 13.933 -8.613 -8.608 1.00 90.25 171 ASP A CA 1
ATOM 1234 C C . ASP A 1 171 ? 14.005 -8.369 -7.091 1.00 90.25 171 ASP A C 1
ATOM 1236 O O . ASP A 1 171 ? 13.091 -8.707 -6.336 1.00 90.25 171 ASP A O 1
ATOM 1240 N N . SER A 1 172 ? 15.076 -7.718 -6.637 1.00 94.38 172 SER A N 1
ATOM 1241 C CA . SER A 1 172 ? 15.296 -7.372 -5.234 1.00 94.38 172 SER A CA 1
ATOM 1242 C C . SER A 1 172 ? 14.388 -6.250 -4.711 1.00 94.38 172 SER A C 1
ATOM 1244 O O . SER A 1 172 ? 14.324 -6.050 -3.498 1.00 94.38 172 SER A O 1
ATOM 1246 N N . TYR A 1 173 ? 13.677 -5.524 -5.586 1.00 94.56 173 TYR A N 1
ATOM 1247 C CA . TYR A 1 173 ? 12.957 -4.290 -5.243 1.00 94.56 173 TYR A CA 1
ATOM 1248 C C . TYR A 1 173 ? 12.063 -4.417 -4.006 1.00 94.56 173 TYR A C 1
ATOM 1250 O O . TYR A 1 173 ? 12.201 -3.648 -3.051 1.00 94.56 173 TYR A O 1
ATOM 1258 N N . ALA A 1 174 ? 11.168 -5.408 -3.999 1.00 94.12 174 ALA A N 1
ATOM 1259 C CA . ALA A 1 174 ? 10.207 -5.573 -2.915 1.00 94.12 174 ALA A CA 1
ATOM 1260 C C . ALA A 1 174 ? 10.893 -5.948 -1.592 1.00 94.12 174 ALA A C 1
ATOM 1262 O O . ALA A 1 174 ? 10.531 -5.427 -0.538 1.00 94.12 174 ALA A O 1
ATOM 1263 N N . GLU A 1 175 ? 11.902 -6.818 -1.641 1.00 96.12 175 GLU A N 1
ATOM 1264 C CA . GLU A 1 175 ? 12.616 -7.272 -0.446 1.00 96.12 175 GLU A CA 1
ATOM 1265 C C . GLU A 1 175 ? 13.537 -6.186 0.123 1.00 96.12 175 GLU A C 1
ATOM 1267 O O . GLU A 1 175 ? 13.613 -6.011 1.340 1.00 96.12 175 GLU A O 1
ATOM 1272 N N . VAL A 1 176 ? 14.192 -5.405 -0.736 1.00 97.25 176 VAL A N 1
ATOM 1273 C CA . VAL A 1 176 ? 15.019 -4.263 -0.328 1.00 97.25 176 VAL A CA 1
ATOM 1274 C C . VAL A 1 176 ? 14.152 -3.174 0.306 1.00 97.25 176 VAL A C 1
ATOM 1276 O O . VAL A 1 176 ? 14.488 -2.679 1.385 1.00 97.25 176 VAL A O 1
ATOM 1279 N N . LEU A 1 177 ? 12.995 -2.848 -0.280 1.00 96.44 177 LEU A N 1
ATOM 1280 C CA . LEU A 1 177 ? 12.046 -1.924 0.345 1.00 96.44 177 LEU A CA 1
ATOM 1281 C C . LEU A 1 177 ? 11.498 -2.451 1.673 1.00 96.44 177 LEU A C 1
ATOM 1283 O O . LEU A 1 177 ? 11.362 -1.679 2.618 1.00 96.44 177 LEU A O 1
ATOM 1287 N N . ARG A 1 178 ? 11.239 -3.754 1.791 1.00 96.31 178 ARG A N 1
ATOM 1288 C CA . ARG A 1 178 ? 10.752 -4.349 3.040 1.00 96.31 178 ARG A CA 1
ATOM 1289 C C . ARG A 1 178 ? 11.806 -4.311 4.144 1.00 96.31 178 ARG A C 1
ATOM 1291 O O . ARG A 1 178 ? 11.501 -3.917 5.267 1.00 96.31 178 ARG A O 1
ATOM 1298 N N . SER A 1 179 ? 13.029 -4.734 3.831 1.00 96.50 179 SER A N 1
ATOM 1299 C CA . SER A 1 179 ? 14.114 -4.909 4.805 1.00 96.50 179 SER A CA 1
ATOM 1300 C C . SER A 1 179 ? 14.828 -3.605 5.165 1.00 96.50 179 SER A C 1
ATOM 1302 O O . SER A 1 179 ? 15.166 -3.410 6.329 1.00 96.50 179 SER A O 1
ATOM 1304 N N . GLN A 1 180 ? 15.036 -2.708 4.197 1.00 97.12 180 GLN A N 1
ATOM 1305 C CA . GLN A 1 180 ? 15.759 -1.445 4.393 1.00 97.12 180 GLN A CA 1
ATOM 1306 C C . GLN A 1 180 ? 14.829 -0.237 4.370 1.00 97.12 180 GLN A C 1
ATOM 1308 O O . GLN A 1 180 ? 15.048 0.721 5.104 1.00 97.12 180 GLN A O 1
ATOM 1313 N N . GLY A 1 181 ? 13.792 -0.271 3.535 1.00 96.00 181 GLY A N 1
ATOM 1314 C CA . GLY A 1 181 ? 12.867 0.847 3.379 1.00 96.00 181 GLY A CA 1
ATOM 1315 C C . GLY A 1 181 ? 11.709 0.857 4.358 1.00 96.00 181 GLY A C 1
ATOM 1316 O O . GLY A 1 181 ? 11.028 1.869 4.428 1.00 96.00 181 GLY A O 1
ATOM 1317 N N . ALA A 1 182 ? 11.479 -0.222 5.111 1.00 96.38 182 ALA A N 1
ATOM 1318 C CA . ALA A 1 182 ? 10.287 -0.378 5.937 1.00 96.38 182 ALA A CA 1
ATOM 1319 C C . ALA A 1 182 ? 8.976 -0.182 5.139 1.00 96.38 182 ALA A C 1
ATOM 1321 O O . ALA A 1 182 ? 8.021 0.390 5.649 1.00 96.38 182 ALA A O 1
ATOM 1322 N N . VAL A 1 183 ? 8.926 -0.657 3.890 1.00 96.25 183 VAL A N 1
ATOM 1323 C CA . VAL A 1 183 ? 7.758 -0.567 2.995 1.00 96.25 183 VAL A CA 1
ATOM 1324 C C . VAL A 1 183 ? 7.393 -1.950 2.472 1.00 96.25 183 VAL A C 1
ATOM 1326 O O . VAL A 1 183 ? 8.248 -2.683 1.978 1.00 96.25 183 VAL A O 1
ATOM 1329 N N . ILE A 1 184 ? 6.111 -2.305 2.507 1.00 96.50 184 ILE A N 1
ATOM 1330 C CA . ILE A 1 184 ? 5.600 -3.459 1.763 1.00 96.50 184 ILE A CA 1
ATOM 1331 C C . ILE A 1 184 ? 5.183 -2.958 0.373 1.00 96.50 184 ILE A C 1
ATOM 1333 O O . ILE A 1 184 ? 4.170 -2.282 0.225 1.00 96.50 184 ILE A O 1
ATOM 1337 N N . ALA A 1 185 ? 5.981 -3.262 -0.653 1.00 93.19 185 ALA A N 1
ATOM 1338 C CA . ALA A 1 185 ? 5.791 -2.691 -1.991 1.00 93.19 185 ALA A CA 1
ATOM 1339 C C . ALA A 1 185 ? 4.509 -3.181 -2.694 1.00 93.19 185 ALA A C 1
ATOM 1341 O O . ALA A 1 185 ? 3.790 -2.398 -3.314 1.00 93.19 185 ALA A O 1
ATOM 1342 N N . SER A 1 186 ? 4.208 -4.480 -2.588 1.00 94.75 186 SER A N 1
ATOM 1343 C CA . SER A 1 186 ? 3.025 -5.071 -3.221 1.00 94.75 186 SER A CA 1
ATOM 1344 C C . SER A 1 186 ? 1.740 -4.582 -2.547 1.00 94.75 186 SER A C 1
ATOM 1346 O O . SER A 1 186 ? 1.603 -4.642 -1.323 1.00 94.75 186 SER A O 1
ATOM 1348 N N . PHE A 1 187 ? 0.795 -4.092 -3.355 1.00 95.25 187 PHE A N 1
ATOM 1349 C CA . PHE A 1 187 ? -0.528 -3.685 -2.884 1.00 95.25 187 PHE A CA 1
ATOM 1350 C C . PHE A 1 187 ? -1.286 -4.870 -2.277 1.00 95.25 187 PHE A C 1
ATOM 1352 O O . PHE A 1 187 ? -1.733 -4.773 -1.139 1.00 95.25 187 PHE A O 1
ATOM 1359 N N . ASP A 1 188 ? -1.335 -6.004 -2.979 1.00 97.25 188 ASP A N 1
ATOM 1360 C CA . ASP A 1 188 ? -2.044 -7.201 -2.514 1.00 97.25 188 ASP A CA 1
ATOM 1361 C C . ASP A 1 188 ? -1.438 -7.737 -1.213 1.00 97.25 188 ASP A C 1
ATOM 1363 O O . ASP A 1 188 ? -2.153 -7.989 -0.247 1.00 97.25 188 ASP A O 1
ATOM 1367 N N . ALA A 1 189 ? -0.103 -7.793 -1.124 1.00 97.69 189 ALA A N 1
ATOM 1368 C CA . ALA A 1 189 ? 0.566 -8.229 0.102 1.00 97.69 189 ALA A CA 1
ATOM 1369 C C . ALA A 1 189 ? 0.290 -7.283 1.286 1.00 97.69 189 ALA A C 1
ATOM 1371 O O . ALA A 1 189 ? 0.126 -7.743 2.417 1.00 97.69 189 ALA A O 1
ATOM 1372 N N . ARG A 1 190 ? 0.220 -5.962 1.049 1.00 98.00 190 ARG A N 1
ATOM 1373 C CA . ARG A 1 190 ? -0.199 -4.994 2.080 1.00 98.00 190 ARG A CA 1
ATOM 1374 C C . ARG A 1 190 ? -1.640 -5.213 2.501 1.00 98.00 190 ARG A C 1
ATOM 1376 O O . ARG A 1 190 ? -1.915 -5.218 3.698 1.00 98.00 190 ARG A O 1
ATOM 1383 N N . ARG A 1 191 ? -2.536 -5.383 1.533 1.00 98.38 191 ARG A N 1
ATOM 1384 C CA . ARG A 1 191 ? -3.967 -5.579 1.756 1.00 98.38 191 ARG A CA 1
ATOM 1385 C C . ARG A 1 191 ? -4.221 -6.805 2.629 1.00 98.38 191 ARG A C 1
ATOM 1387 O O . ARG A 1 191 ? -4.925 -6.709 3.634 1.00 98.38 191 ARG A O 1
ATOM 1394 N N . ASP A 1 192 ? -3.574 -7.919 2.298 1.00 98.50 192 ASP A N 1
ATOM 1395 C CA . ASP A 1 192 ? -3.657 -9.167 3.056 1.00 98.50 192 ASP A CA 1
ATOM 1396 C C . ASP A 1 192 ? -3.072 -9.012 4.465 1.00 98.50 192 ASP A C 1
ATOM 1398 O O . ASP A 1 192 ? -3.667 -9.469 5.446 1.00 98.50 192 ASP A O 1
ATOM 1402 N N . ALA A 1 193 ? -1.942 -8.307 4.596 1.00 98.38 193 ALA A N 1
ATOM 1403 C CA . ALA A 1 193 ? -1.345 -8.015 5.895 1.00 98.38 193 ALA A CA 1
ATOM 1404 C C . ALA A 1 193 ? -2.272 -7.166 6.781 1.00 98.38 193 ALA A C 1
ATOM 1406 O O . ALA A 1 193 ? -2.435 -7.479 7.961 1.00 98.38 193 ALA A O 1
ATOM 1407 N N . ILE A 1 194 ? -2.908 -6.125 6.230 1.00 98.56 194 ILE A N 1
ATOM 1408 C CA . ILE A 1 194 ? -3.877 -5.293 6.958 1.00 98.56 194 ILE A CA 1
ATOM 1409 C C . ILE A 1 194 ? -5.069 -6.141 7.395 1.00 98.56 194 ILE A C 1
ATOM 1411 O O . ILE A 1 194 ? -5.416 -6.128 8.574 1.00 98.56 194 ILE A O 1
ATOM 1415 N N . ALA A 1 195 ? -5.661 -6.922 6.487 1.00 98.62 195 ALA A N 1
ATOM 1416 C CA . ALA A 1 195 ? -6.799 -7.780 6.806 1.00 98.62 195 ALA A CA 1
ATOM 1417 C C . ALA A 1 195 ? -6.472 -8.764 7.944 1.00 98.62 195 ALA A C 1
ATOM 1419 O O . ALA A 1 195 ? -7.224 -8.864 8.916 1.00 98.62 195 ALA A O 1
ATOM 1420 N N . ALA A 1 196 ? -5.318 -9.435 7.878 1.00 98.62 196 ALA A N 1
ATOM 1421 C CA . ALA A 1 196 ? -4.871 -10.357 8.920 1.00 98.62 196 ALA A CA 1
ATOM 1422 C C . ALA A 1 196 ? -4.631 -9.653 10.268 1.00 98.62 196 ALA A C 1
ATOM 1424 O O . ALA A 1 196 ? -5.020 -10.168 11.324 1.00 98.62 196 ALA A O 1
ATOM 1425 N N . GLN A 1 197 ? -4.023 -8.461 10.250 1.00 98.69 197 GLN A N 1
ATOM 1426 C CA . GLN A 1 197 ? -3.811 -7.662 11.456 1.00 98.69 197 GLN A CA 1
ATOM 1427 C C . GLN A 1 197 ? -5.133 -7.176 12.066 1.00 98.69 197 GLN A C 1
ATOM 1429 O O . GLN A 1 197 ? -5.274 -7.227 13.286 1.00 98.69 197 GLN A O 1
ATOM 1434 N N . LEU A 1 198 ? -6.112 -6.767 11.251 1.00 98.69 198 LEU A N 1
ATOM 1435 C CA . LEU A 1 198 ? -7.440 -6.352 11.715 1.00 98.69 198 LEU A CA 1
ATOM 1436 C C . LEU A 1 198 ? -8.153 -7.491 12.450 1.00 98.69 198 LEU A C 1
ATOM 1438 O O . LEU A 1 198 ? -8.629 -7.296 13.568 1.00 98.69 198 LEU A O 1
ATOM 1442 N N . GLN A 1 199 ? -8.165 -8.694 11.870 1.00 98.31 199 GLN A N 1
ATOM 1443 C CA . GLN A 1 199 ? -8.762 -9.870 12.515 1.00 98.31 199 GLN A CA 1
ATOM 1444 C C . GLN A 1 199 ? -8.037 -10.230 13.818 1.00 98.31 199 GLN A C 1
ATOM 1446 O O . GLN A 1 199 ? -8.667 -10.475 14.845 1.00 98.31 199 GLN A O 1
ATOM 1451 N N . THR A 1 200 ? -6.702 -10.196 13.804 1.00 98.38 200 THR A N 1
ATOM 1452 C CA . THR A 1 200 ? -5.886 -10.475 14.995 1.00 98.38 200 THR A CA 1
ATOM 1453 C C . THR A 1 200 ? -6.138 -9.457 16.108 1.00 98.38 200 THR A C 1
ATOM 1455 O O . THR A 1 200 ? -6.264 -9.833 17.274 1.00 98.38 200 THR A O 1
ATOM 1458 N N . ALA A 1 201 ? -6.209 -8.168 15.773 1.00 98.31 201 ALA A N 1
ATOM 1459 C CA . ALA A 1 201 ? -6.454 -7.101 16.735 1.00 98.31 201 ALA A CA 1
ATOM 1460 C C . ALA A 1 201 ? -7.874 -7.174 17.315 1.00 98.31 201 ALA A C 1
ATOM 1462 O O . ALA A 1 201 ? -8.034 -7.029 18.525 1.00 98.31 201 ALA A O 1
ATOM 1463 N N . ALA A 1 202 ? -8.882 -7.478 16.492 1.00 98.31 202 ALA A N 1
ATOM 1464 C CA . ALA A 1 202 ? -10.254 -7.678 16.954 1.00 98.31 202 ALA A CA 1
ATOM 1465 C C . ALA A 1 202 ? -10.366 -8.862 17.927 1.00 98.31 202 ALA A C 1
ATOM 1467 O O . ALA A 1 202 ? -10.905 -8.703 19.020 1.00 98.31 202 ALA A O 1
ATOM 1468 N N . ALA A 1 203 ? -9.762 -10.008 17.593 1.00 97.56 203 ALA A N 1
ATOM 1469 C CA . ALA A 1 203 ? -9.765 -11.186 18.462 1.00 97.56 203 ALA A CA 1
ATOM 1470 C C . ALA A 1 203 ? -9.081 -10.929 19.818 1.00 97.56 203 ALA A C 1
ATOM 1472 O O . ALA A 1 203 ? -9.494 -11.468 20.842 1.00 97.56 203 ALA A O 1
ATOM 1473 N N . ARG A 1 204 ? -8.038 -10.087 19.841 1.00 97.56 204 ARG A N 1
ATOM 1474 C CA . ARG A 1 204 ? -7.370 -9.651 21.081 1.00 97.56 204 ARG A CA 1
ATOM 1475 C C . ARG A 1 204 ? -8.201 -8.652 21.888 1.00 97.56 204 ARG A C 1
ATOM 1477 O O . ARG A 1 204 ? -8.055 -8.611 23.105 1.00 97.56 204 ARG A O 1
ATOM 1484 N N . ALA A 1 205 ? -9.026 -7.843 21.226 1.00 97.38 205 ALA A N 1
ATOM 1485 C CA . ALA A 1 205 ? -9.867 -6.835 21.868 1.00 97.38 205 ALA A CA 1
ATOM 1486 C C . ALA A 1 205 ? -11.065 -7.445 22.614 1.00 97.38 205 ALA A C 1
ATOM 1488 O O . ALA A 1 205 ? -11.575 -6.841 23.558 1.00 97.38 205 ALA A O 1
ATOM 1489 N N . GLY A 1 206 ? -11.523 -8.630 22.205 1.00 96.25 206 GLY A N 1
ATOM 1490 C CA . GLY A 1 206 ? -12.592 -9.348 22.888 1.00 96.25 206 GLY A CA 1
ATOM 1491 C C . GLY A 1 206 ? -13.119 -10.538 22.093 1.00 96.25 206 GLY A C 1
ATOM 1492 O O . GLY A 1 206 ? -13.019 -10.593 20.868 1.00 96.25 206 GLY A O 1
ATOM 1493 N N . GLU A 1 207 ? -13.711 -11.494 22.805 1.00 93.75 207 GLU A N 1
ATOM 1494 C CA . GLU A 1 207 ? -14.329 -12.665 22.189 1.00 93.75 207 GLU A CA 1
ATOM 1495 C C . GLU A 1 207 ? -15.519 -12.258 21.307 1.00 93.75 207 GLU A C 1
ATOM 1497 O O . GLU A 1 207 ? -16.360 -11.448 21.698 1.00 93.75 207 GLU A O 1
ATOM 1502 N N . GLY A 1 208 ? -15.582 -12.813 20.095 1.00 94.12 208 GLY A N 1
ATOM 1503 C CA . GLY A 1 208 ? -16.664 -12.548 19.145 1.00 94.12 208 GLY A CA 1
ATOM 1504 C C . GLY A 1 208 ? -16.637 -11.159 18.500 1.00 94.12 208 GLY A C 1
ATOM 1505 O O . GLY A 1 208 ? -17.542 -10.857 17.722 1.00 94.12 208 GLY A O 1
ATOM 1506 N N . LEU A 1 209 ? -15.625 -10.329 18.783 1.00 98.06 209 LEU A N 1
ATOM 1507 C CA . LEU A 1 209 ? -15.464 -9.044 18.111 1.00 98.06 209 LEU A CA 1
ATOM 1508 C C . LEU A 1 209 ? -14.919 -9.233 16.699 1.00 98.06 209 LEU A C 1
ATOM 1510 O O . LEU A 1 209 ? -13.956 -9.967 16.475 1.00 98.06 209 LEU A O 1
ATOM 1514 N N . ARG A 1 210 ? -15.511 -8.511 15.750 1.00 98.00 210 ARG A N 1
ATOM 1515 C CA . ARG A 1 210 ? -15.073 -8.471 14.353 1.00 98.00 210 ARG A CA 1
ATOM 1516 C C . ARG A 1 210 ? -14.994 -7.031 13.853 1.00 98.00 210 ARG A C 1
ATOM 1518 O O . ARG A 1 210 ? -15.867 -6.233 14.200 1.00 98.00 210 ARG A O 1
ATOM 1525 N N . PRO A 1 211 ? -13.990 -6.676 13.036 1.00 97.94 211 PRO A N 1
ATOM 1526 C CA . PRO A 1 211 ? -14.022 -5.408 12.325 1.00 97.94 211 PRO A CA 1
ATOM 1527 C C . PRO A 1 211 ? -15.177 -5.421 11.323 1.00 97.94 211 PRO A C 1
ATOM 1529 O O . PRO A 1 211 ? -15.599 -6.485 10.860 1.00 97.94 211 PRO A O 1
ATOM 1532 N N . ILE A 1 212 ? -15.684 -4.241 10.979 1.00 96.44 212 ILE A N 1
ATOM 1533 C CA . ILE A 1 212 ? -16.634 -4.129 9.876 1.00 96.44 212 ILE A CA 1
ATOM 1534 C C . ILE A 1 212 ? -16.034 -4.708 8.588 1.00 96.44 212 ILE A C 1
ATOM 1536 O O . ILE A 1 212 ? -14.867 -4.467 8.273 1.00 96.44 212 ILE A O 1
AT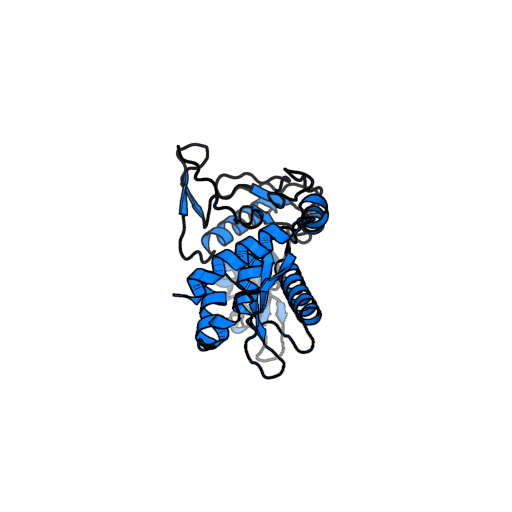OM 1540 N N . ASP A 1 213 ? -16.846 -5.460 7.850 1.00 95.88 213 ASP A N 1
ATOM 1541 C CA . ASP A 1 213 ? -16.473 -5.958 6.533 1.00 95.88 213 ASP A CA 1
ATOM 1542 C C . ASP A 1 213 ? -16.758 -4.875 5.486 1.00 95.88 213 ASP A C 1
ATOM 1544 O O . ASP A 1 213 ? -17.911 -4.574 5.168 1.00 95.88 213 ASP A O 1
ATOM 1548 N N . ASP A 1 214 ? -15.695 -4.228 5.016 1.00 96.62 214 ASP A N 1
ATOM 1549 C CA . ASP A 1 214 ? -15.756 -3.232 3.955 1.00 96.62 214 ASP A CA 1
ATOM 1550 C C . ASP A 1 214 ? -14.491 -3.303 3.094 1.00 96.62 214 ASP A C 1
ATOM 1552 O O . ASP A 1 214 ? -13.433 -2.771 3.442 1.00 96.62 214 ASP A O 1
ATOM 1556 N N . ALA A 1 215 ? -14.620 -3.968 1.946 1.00 97.31 215 ALA A N 1
ATOM 1557 C CA . ALA A 1 215 ? -13.532 -4.123 0.990 1.00 97.31 215 ALA A CA 1
ATOM 1558 C C . ALA A 1 215 ? -13.052 -2.782 0.410 1.00 97.31 215 ALA A C 1
ATOM 1560 O O . ALA A 1 215 ? -11.854 -2.612 0.206 1.00 97.31 215 ALA A O 1
ATOM 1561 N N . ALA A 1 216 ? -13.952 -1.816 0.193 1.00 96.88 216 ALA A N 1
ATOM 1562 C CA . ALA A 1 216 ? -13.585 -0.520 -0.373 1.00 96.88 216 ALA A CA 1
ATOM 1563 C C . ALA A 1 216 ? -12.769 0.312 0.625 1.00 96.88 216 ALA A C 1
ATOM 1565 O O . ALA A 1 216 ? -11.782 0.942 0.247 1.00 96.88 216 ALA A O 1
ATOM 1566 N N . LEU A 1 217 ? -13.138 0.272 1.909 1.00 97.19 217 LEU A N 1
ATOM 1567 C CA . LEU A 1 217 ? -12.350 0.882 2.975 1.00 97.19 217 LEU A CA 1
ATOM 1568 C C . LEU A 1 217 ? -10.982 0.205 3.119 1.00 97.19 217 LEU A C 1
ATOM 1570 O O . LEU A 1 217 ? -9.980 0.896 3.295 1.00 97.19 217 LEU A O 1
ATOM 1574 N N . LEU A 1 218 ? -10.928 -1.129 3.048 1.00 98.31 218 LEU A N 1
ATOM 1575 C CA . LEU A 1 218 ? -9.666 -1.866 3.102 1.00 98.31 218 LEU A CA 1
ATOM 1576 C C . LEU A 1 218 ? -8.736 -1.465 1.949 1.00 98.31 218 LEU A C 1
ATOM 1578 O O . LEU A 1 218 ? -7.562 -1.185 2.194 1.00 98.31 218 LEU A O 1
ATOM 1582 N N . ASP A 1 219 ? -9.253 -1.384 0.724 1.00 97.62 219 ASP A N 1
ATOM 1583 C CA . ASP A 1 219 ? -8.483 -0.962 -0.448 1.00 97.62 219 ASP A CA 1
ATOM 1584 C C . ASP A 1 219 ? -8.000 0.490 -0.306 1.00 97.62 219 ASP A C 1
ATOM 1586 O O . ASP A 1 219 ? -6.835 0.793 -0.574 1.00 97.62 219 ASP A O 1
ATOM 1590 N N . GLU A 1 220 ? -8.863 1.385 0.186 1.00 96.19 220 GLU A N 1
ATOM 1591 C CA . GLU A 1 220 ? -8.510 2.784 0.427 1.00 96.19 220 GLU A CA 1
ATOM 1592 C C . GLU A 1 220 ? -7.403 2.917 1.480 1.00 96.19 220 GLU A C 1
ATOM 1594 O O . GLU A 1 220 ? -6.400 3.587 1.241 1.00 96.19 220 GLU A O 1
ATOM 1599 N N . VAL A 1 221 ? -7.528 2.241 2.624 1.00 97.12 221 VAL A N 1
ATOM 1600 C CA . VAL A 1 221 ? -6.504 2.265 3.678 1.00 97.12 221 VAL A CA 1
ATOM 1601 C C . VAL A 1 221 ? -5.200 1.631 3.199 1.00 97.12 221 VAL A C 1
ATOM 1603 O O . VAL A 1 221 ? -4.130 2.162 3.487 1.00 97.12 221 VAL A O 1
ATOM 1606 N N . THR A 1 222 ? -5.270 0.558 2.407 1.00 97.31 222 THR A N 1
ATOM 1607 C CA . THR A 1 222 ? -4.092 -0.066 1.779 1.00 97.31 222 THR A CA 1
ATOM 1608 C C . THR A 1 222 ? -3.339 0.925 0.888 1.00 97.31 222 THR A C 1
ATOM 1610 O O . THR A 1 222 ? -2.108 0.938 0.880 1.00 97.31 222 THR A O 1
ATOM 1613 N N . ALA A 1 223 ? -4.054 1.799 0.175 1.00 94.25 223 ALA A N 1
ATOM 1614 C CA . ALA A 1 223 ? -3.449 2.852 -0.640 1.00 94.25 223 ALA A CA 1
ATOM 1615 C C . ALA A 1 223 ? -2.860 4.015 0.190 1.00 94.25 223 ALA A C 1
ATOM 1617 O O . ALA A 1 223 ? -2.021 4.759 -0.318 1.00 94.25 223 ALA A O 1
ATOM 1618 N N . LEU A 1 224 ? -3.279 4.173 1.451 1.00 94.19 224 LEU A N 1
ATOM 1619 C CA . LEU A 1 224 ? -2.852 5.248 2.357 1.00 94.19 224 LEU A CA 1
ATOM 1620 C C . LEU A 1 224 ? -1.667 4.881 3.259 1.00 94.19 224 LEU A C 1
ATOM 1622 O O . LEU A 1 224 ? -1.127 5.770 3.918 1.00 94.19 224 LEU A O 1
ATOM 1626 N N . VAL A 1 225 ? -1.253 3.612 3.311 1.00 95.06 225 VAL A N 1
ATOM 1627 C CA . VAL A 1 225 ? -0.143 3.167 4.169 1.00 95.06 225 VAL A CA 1
ATOM 1628 C C . VAL A 1 225 ? 0.855 2.299 3.414 1.00 95.06 225 VAL A C 1
ATOM 1630 O O . VAL A 1 225 ? 0.513 1.501 2.548 1.00 95.06 225 VAL A O 1
ATOM 1633 N N . GLU A 1 226 ? 2.124 2.429 3.765 1.00 93.81 226 GLU A N 1
ATOM 1634 C CA . GLU A 1 226 ? 3.248 1.644 3.247 1.00 93.81 226 GLU A CA 1
ATOM 1635 C C . GLU A 1 226 ? 3.643 0.524 4.204 1.00 93.81 226 GLU A C 1
ATOM 1637 O O . GLU A 1 226 ? 4.067 -0.552 3.770 1.00 93.81 226 GLU A O 1
ATOM 1642 N N . ARG A 1 227 ? 3.486 0.781 5.507 1.00 93.75 227 ARG A N 1
ATOM 1643 C CA . ARG A 1 227 ? 3.795 -0.144 6.588 1.00 93.75 227 ARG A CA 1
ATOM 1644 C C . ARG A 1 227 ? 2.622 -0.214 7.561 1.00 93.75 227 ARG A C 1
ATOM 1646 O O . ARG A 1 227 ? 2.537 0.593 8.484 1.00 93.75 227 ARG A O 1
ATOM 1653 N N . PRO A 1 228 ? 1.705 -1.168 7.364 1.00 96.69 228 PRO A N 1
ATOM 1654 C CA . PRO A 1 228 ? 0.515 -1.248 8.187 1.00 96.69 228 PRO A CA 1
ATOM 1655 C C . PRO A 1 228 ? 0.838 -1.724 9.605 1.00 96.69 228 PRO A C 1
ATOM 1657 O O . PRO A 1 228 ? 1.468 -2.768 9.794 1.00 96.69 228 PRO A O 1
ATOM 1660 N N . ASN A 1 229 ? 0.340 -0.973 10.584 1.00 97.44 229 ASN A N 1
ATOM 1661 C CA . ASN A 1 229 ? 0.333 -1.329 11.996 1.00 97.44 229 ASN A CA 1
ATOM 1662 C C . ASN A 1 229 ? -1.059 -1.059 12.585 1.00 97.44 229 ASN A C 1
ATOM 1664 O O . ASN A 1 229 ? -1.442 0.095 12.796 1.00 97.44 229 ASN A O 1
ATOM 1668 N N . VAL A 1 230 ? -1.834 -2.119 12.815 1.00 98.50 230 VAL A N 1
ATOM 1669 C CA . VAL A 1 230 ? -3.192 -2.015 13.362 1.00 98.50 230 VAL A CA 1
ATOM 1670 C C . VAL A 1 230 ? -3.159 -1.774 14.869 1.00 98.50 230 VAL A C 1
ATOM 1672 O O . VAL A 1 230 ? -2.602 -2.568 15.626 1.00 98.50 230 VAL A O 1
ATOM 1675 N N . LEU A 1 231 ? -3.825 -0.708 15.309 1.00 98.38 231 LEU A N 1
ATOM 1676 C CA . LEU A 1 231 ? -3.937 -0.322 16.712 1.00 98.38 231 LEU A CA 1
ATOM 1677 C C . LEU A 1 231 ? -5.403 -0.314 17.149 1.00 98.38 231 LEU A C 1
ATOM 1679 O O . LEU A 1 231 ? -6.282 0.115 16.402 1.00 98.38 231 LEU A O 1
ATOM 1683 N N . LEU A 1 232 ? -5.649 -0.780 18.373 1.00 98.44 232 LEU A N 1
ATOM 1684 C CA . LEU A 1 232 ? -6.953 -0.712 19.024 1.00 98.44 232 LEU A CA 1
ATOM 1685 C C . LEU A 1 232 ? -7.134 0.661 19.675 1.00 98.44 232 LEU A C 1
ATOM 1687 O O . LEU A 1 232 ? -6.246 1.144 20.378 1.00 98.44 232 LEU A O 1
ATOM 1691 N N . CYS A 1 233 ? -8.291 1.266 19.448 1.00 98.38 233 CYS A N 1
ATOM 1692 C CA . CYS A 1 233 ? -8.708 2.537 20.021 1.00 98.38 233 CYS A CA 1
ATOM 1693 C C . CYS A 1 233 ? -10.143 2.424 20.545 1.00 98.38 233 CYS A C 1
ATOM 1695 O O . CYS A 1 233 ? -10.894 1.513 20.177 1.00 98.38 233 CYS A O 1
ATOM 1697 N N . GLN A 1 234 ? -10.529 3.362 21.403 1.00 97.88 234 GLN A N 1
ATOM 1698 C CA . GLN A 1 234 ? -11.842 3.401 22.030 1.00 97.88 234 GLN A CA 1
ATOM 1699 C C . GLN A 1 234 ? -12.422 4.818 22.043 1.00 97.88 234 GLN A C 1
ATOM 1701 O O . GLN A 1 234 ? -11.711 5.820 22.043 1.00 97.88 234 GLN A O 1
ATOM 1706 N N . PHE A 1 235 ? -13.745 4.916 22.053 1.00 96.88 235 PHE A N 1
ATOM 1707 C CA . PHE A 1 235 ? -14.453 6.170 22.291 1.00 96.88 235 PHE A CA 1
ATOM 1708 C C . PHE A 1 235 ? -15.389 6.039 23.495 1.00 96.88 235 PHE A C 1
ATOM 1710 O O . PHE A 1 235 ? -15.644 4.945 23.992 1.00 96.88 235 PHE A O 1
ATOM 1717 N N . ASP A 1 236 ? -15.894 7.170 23.990 1.00 96.81 236 ASP A N 1
ATOM 1718 C CA . ASP A 1 236 ? -16.792 7.186 25.146 1.00 96.81 236 ASP A CA 1
ATOM 1719 C C . ASP A 1 236 ? -18.096 6.415 24.835 1.00 96.81 236 ASP A C 1
ATOM 1721 O O . ASP A 1 236 ? -18.810 6.789 23.896 1.00 96.81 236 ASP A O 1
ATOM 1725 N N . PRO A 1 237 ? -18.462 5.377 25.613 1.00 97.25 237 PRO A N 1
ATOM 1726 C CA . PRO A 1 237 ? -19.681 4.602 25.387 1.00 97.25 237 PRO A CA 1
ATOM 1727 C C . PRO A 1 237 ? -20.972 5.430 25.346 1.00 97.25 237 PRO A C 1
ATOM 1729 O O . PRO A 1 237 ? -21.979 4.948 24.828 1.00 97.25 237 PRO A O 1
ATOM 1732 N N . VAL A 1 238 ? -20.974 6.677 25.843 1.00 96.62 238 VAL A N 1
ATOM 1733 C CA . VAL A 1 238 ? -22.118 7.593 25.716 1.00 96.62 238 VAL A CA 1
ATOM 1734 C C . VAL A 1 238 ? -22.573 7.777 24.264 1.00 96.62 238 VAL A C 1
ATOM 1736 O O . VAL A 1 238 ? -23.772 7.942 24.028 1.00 96.62 238 VAL A O 1
ATOM 1739 N N . PHE A 1 239 ? -21.650 7.696 23.297 1.00 95.94 239 PHE A N 1
ATOM 1740 C CA . PHE A 1 239 ? -21.965 7.830 21.876 1.00 95.94 239 PHE A CA 1
ATOM 1741 C C . PHE A 1 239 ? -22.772 6.650 21.333 1.00 95.94 239 PHE A C 1
ATOM 1743 O O . PHE A 1 239 ? -23.498 6.843 20.370 1.00 95.94 239 PHE A O 1
ATOM 1750 N N . LEU A 1 240 ? -22.767 5.478 21.982 1.00 96.75 240 LEU A N 1
ATOM 1751 C CA . LEU A 1 240 ? -23.578 4.319 21.567 1.00 96.75 240 LEU A CA 1
ATOM 1752 C C . LEU A 1 240 ? -25.097 4.550 21.694 1.00 96.75 240 LEU A C 1
ATOM 1754 O O . LEU A 1 240 ? -25.890 3.698 21.307 1.00 96.75 240 LEU A O 1
ATOM 1758 N N . LYS A 1 241 ? -25.521 5.703 22.232 1.00 94.81 241 LYS A N 1
ATOM 1759 C CA . LYS A 1 241 ? -26.916 6.170 22.184 1.00 94.81 241 LYS A CA 1
ATOM 1760 C C . LYS A 1 241 ? -27.322 6.696 20.802 1.00 94.81 241 LYS A C 1
ATOM 1762 O O . LYS A 1 241 ? -28.514 6.811 20.529 1.00 94.81 241 LYS A O 1
ATOM 1767 N N . VAL A 1 242 ? -26.350 7.061 19.967 1.00 94.94 242 VAL A N 1
ATOM 1768 C CA . VAL A 1 242 ? -26.553 7.467 18.572 1.00 94.94 242 VAL A CA 1
ATOM 1769 C C . VAL A 1 242 ? -26.749 6.205 17.724 1.00 94.94 242 VAL A C 1
ATOM 1771 O O . VAL A 1 242 ? -26.090 5.199 17.999 1.00 94.94 242 VAL A O 1
ATOM 1774 N N . PRO A 1 243 ? -27.617 6.223 16.693 1.00 96.38 243 PRO A N 1
ATOM 1775 C CA . PRO A 1 243 ? -27.753 5.097 15.774 1.00 96.38 243 PRO A CA 1
ATOM 1776 C C . PRO A 1 243 ? -26.396 4.646 15.228 1.00 96.38 243 PRO A C 1
ATOM 1778 O O . PRO A 1 243 ? -25.600 5.461 14.748 1.00 96.38 243 PRO A O 1
ATOM 1781 N N . GLN A 1 244 ? -26.129 3.343 15.300 1.00 96.94 244 GLN A N 1
ATOM 1782 C CA . GLN A 1 244 ? -24.829 2.787 14.931 1.00 96.94 244 GLN A CA 1
ATOM 1783 C C . GLN A 1 244 ? -24.465 3.075 13.471 1.00 96.94 244 GLN A C 1
ATOM 1785 O O . GLN A 1 244 ? -23.293 3.257 13.163 1.00 96.94 244 GLN A O 1
ATOM 1790 N N . GLU A 1 245 ? -25.451 3.166 12.576 1.00 95.75 245 GLU A N 1
ATOM 1791 C CA . GLU A 1 245 ? -25.250 3.439 11.155 1.00 95.75 245 GLU A CA 1
ATOM 1792 C C . GLU A 1 245 ? -24.611 4.818 10.956 1.00 95.75 245 GLU A C 1
ATOM 1794 O O . GLU A 1 245 ? -23.712 4.966 10.126 1.00 95.75 245 GLU A O 1
ATOM 1799 N N . CYS A 1 246 ? -25.013 5.810 11.761 1.00 94.69 246 CYS A N 1
ATOM 1800 C CA . CYS A 1 246 ? -24.422 7.146 11.757 1.00 94.69 246 CYS A CA 1
ATOM 1801 C C . CYS A 1 246 ? -22.974 7.109 12.257 1.00 94.69 246 CYS A C 1
ATOM 1803 O O . CYS A 1 246 ? -22.086 7.661 11.610 1.00 94.69 246 CYS A O 1
ATOM 1805 N N . LEU A 1 247 ? -22.720 6.412 13.369 1.00 95.81 247 LEU A N 1
ATOM 1806 C CA . LEU A 1 247 ? -21.376 6.289 13.943 1.00 95.81 247 LEU A CA 1
ATOM 1807 C C . LEU A 1 247 ? -20.421 5.580 12.973 1.00 95.81 247 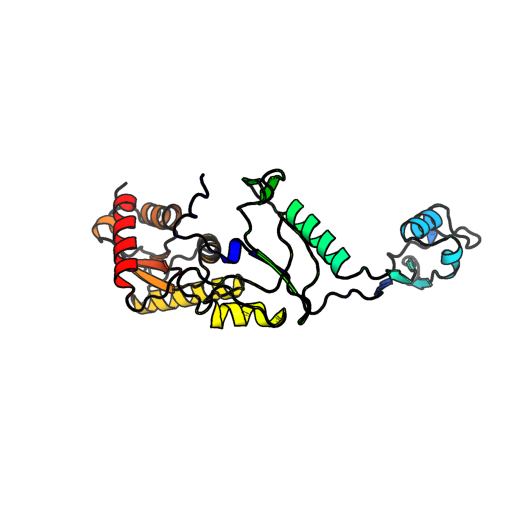LEU A C 1
ATOM 1809 O O . LEU A 1 247 ? -19.341 6.089 12.678 1.00 95.81 247 LEU A O 1
ATOM 1813 N N . ILE A 1 248 ? -20.846 4.440 12.423 1.00 96.00 248 ILE A N 1
ATOM 1814 C CA . ILE A 1 248 ? -20.088 3.658 11.444 1.00 96.00 248 ILE A CA 1
ATOM 1815 C C . ILE A 1 248 ? -19.779 4.511 10.212 1.00 96.00 248 ILE A C 1
ATOM 1817 O O . ILE A 1 248 ? -18.627 4.560 9.780 1.00 96.00 248 ILE A O 1
ATOM 1821 N N . LEU A 1 249 ? -20.777 5.207 9.656 1.00 94.50 249 LEU A N 1
ATOM 1822 C CA . LEU A 1 249 ? -20.580 6.067 8.490 1.00 94.50 249 LEU A CA 1
ATOM 1823 C C . LEU A 1 249 ? -19.537 7.156 8.769 1.00 94.50 249 LEU A C 1
ATOM 1825 O O . LEU A 1 249 ? -18.603 7.312 7.983 1.00 94.50 249 LEU A O 1
ATOM 1829 N N . THR A 1 250 ? -19.653 7.856 9.898 1.00 93.94 250 THR A N 1
ATOM 1830 C CA . THR A 1 250 ? -18.720 8.917 10.298 1.00 93.94 250 THR A CA 1
ATOM 1831 C C . THR A 1 250 ? -17.295 8.393 10.475 1.00 93.94 250 THR A C 1
ATOM 1833 O O . THR A 1 250 ? -16.343 8.994 9.968 1.00 93.94 250 THR A O 1
ATOM 1836 N N . MET A 1 251 ? -17.123 7.255 11.154 1.00 94.88 251 MET A N 1
ATOM 1837 C CA . MET A 1 251 ? -15.808 6.651 11.398 1.00 94.88 251 MET A CA 1
ATOM 1838 C C . MET A 1 251 ? -15.117 6.227 10.097 1.00 94.88 251 MET A C 1
ATOM 1840 O O . MET A 1 251 ? -13.921 6.472 9.917 1.00 94.88 251 MET A O 1
ATOM 1844 N N . LYS A 1 252 ? -15.878 5.656 9.157 1.00 94.38 252 LYS A N 1
ATOM 1845 C CA . LYS A 1 252 ? -15.364 5.233 7.850 1.00 94.38 252 LYS A CA 1
ATOM 1846 C C . LYS A 1 252 ? -15.060 6.421 6.946 1.00 94.38 252 LYS A C 1
ATOM 1848 O O . LYS A 1 252 ? -13.965 6.517 6.402 1.00 94.38 252 LYS A O 1
ATOM 1853 N N . ALA A 1 253 ? -16.009 7.340 6.779 1.00 88.19 253 ALA A N 1
ATOM 1854 C CA . ALA A 1 253 ? -15.893 8.422 5.807 1.00 88.19 253 ALA A CA 1
ATOM 1855 C C . ALA A 1 253 ? -14.813 9.436 6.202 1.00 88.19 253 ALA A C 1
ATOM 1857 O O . ALA A 1 253 ? -13.995 9.820 5.364 1.00 88.19 253 ALA A O 1
ATOM 1858 N N . ASN A 1 254 ? -14.781 9.838 7.475 1.00 83.62 254 ASN A N 1
ATOM 1859 C CA . ASN A 1 254 ? -13.965 10.970 7.902 1.00 83.62 254 ASN A CA 1
ATOM 1860 C C . ASN A 1 254 ? -12.565 10.559 8.342 1.00 83.62 254 ASN A C 1
ATOM 1862 O O . ASN A 1 254 ? -11.666 11.397 8.299 1.00 83.62 254 ASN A O 1
ATOM 1866 N N . GLN A 1 255 ? -12.392 9.329 8.831 1.00 86.50 255 GLN A N 1
ATOM 1867 C CA . GLN A 1 255 ? -11.157 8.907 9.495 1.00 86.50 255 GLN A CA 1
ATOM 1868 C C . GLN A 1 255 ? -10.614 7.549 9.038 1.00 86.50 255 GLN A C 1
ATOM 1870 O O . GLN A 1 255 ? -9.519 7.177 9.447 1.00 86.50 255 GLN A O 1
ATOM 1875 N N . LYS A 1 256 ? -11.330 6.829 8.162 1.00 95.19 256 LYS A N 1
ATOM 1876 C CA . LYS A 1 256 ? -10.907 5.522 7.632 1.00 95.19 256 LYS A CA 1
ATOM 1877 C C . LYS A 1 256 ? -10.668 4.472 8.726 1.00 95.19 256 LYS A C 1
ATOM 1879 O O . LYS A 1 256 ? -9.767 3.644 8.633 1.00 95.19 256 LYS A O 1
ATOM 1884 N N . TYR A 1 257 ? -11.476 4.524 9.782 1.00 97.44 257 TYR A N 1
ATOM 1885 C CA . TYR A 1 257 ? -11.418 3.574 10.891 1.00 97.44 257 TYR A CA 1
ATOM 1886 C C . TYR A 1 257 ? -12.264 2.332 10.614 1.00 97.44 257 TYR A C 1
ATOM 1888 O O . TYR A 1 257 ? -13.249 2.403 9.879 1.00 97.44 257 TYR A O 1
ATOM 1896 N N . PHE A 1 258 ? -11.918 1.223 11.271 1.00 98.50 258 PHE A N 1
ATOM 1897 C CA . PHE A 1 258 ? -12.665 -0.035 11.245 1.00 98.50 258 PHE A CA 1
ATOM 1898 C C . PHE A 1 258 ? -13.369 -0.243 12.596 1.00 98.50 258 PHE A C 1
ATOM 1900 O O . PHE A 1 258 ? -12.738 -0.717 13.545 1.00 98.50 258 PHE A O 1
ATOM 1907 N N . PRO A 1 259 ? -14.656 0.123 12.734 1.00 98.12 259 PRO A N 1
ATOM 1908 C CA . PRO A 1 259 ? -15.403 -0.113 13.964 1.00 98.12 259 PRO A CA 1
ATOM 1909 C C . PRO A 1 259 ? -15.505 -1.609 14.280 1.00 98.12 259 PRO A C 1
ATOM 1911 O O . PRO A 1 259 ? -15.618 -2.426 13.361 1.00 98.12 259 PRO A O 1
ATOM 1914 N N . LEU A 1 260 ? -15.480 -1.962 15.568 1.00 98.56 260 LEU A N 1
ATOM 1915 C CA . LEU A 1 260 ? -15.666 -3.341 16.016 1.00 98.56 260 LEU A CA 1
ATOM 1916 C C . LEU A 1 260 ? -17.138 -3.610 16.333 1.00 98.56 260 LEU A C 1
ATOM 1918 O O . LEU A 1 260 ? -17.763 -2.885 17.112 1.00 98.56 260 LEU A O 1
ATOM 1922 N N . LEU A 1 261 ? -17.659 -4.683 15.750 1.00 98.38 261 LEU A N 1
ATOM 1923 C CA . LEU A 1 261 ? -18.990 -5.221 15.997 1.00 98.38 261 LEU A CA 1
ATOM 1924 C C . LEU A 1 261 ? -18.885 -6.458 16.888 1.00 98.38 261 LEU A C 1
ATOM 1926 O O . LEU A 1 261 ? -17.932 -7.228 16.763 1.00 98.38 261 LEU A O 1
ATOM 1930 N N . ASP A 1 262 ? -19.879 -6.671 17.741 1.00 97.62 262 ASP A N 1
ATOM 1931 C CA . ASP A 1 262 ? -20.029 -7.925 18.474 1.00 97.62 262 ASP A CA 1
ATOM 1932 C C . ASP A 1 262 ? -20.588 -9.059 17.587 1.00 97.62 262 ASP A C 1
ATOM 1934 O O . ASP A 1 262 ? -20.883 -8.888 16.396 1.00 97.62 262 ASP A O 1
ATOM 1938 N N . ALA A 1 263 ? -20.769 -10.240 18.186 1.00 95.69 263 ALA A N 1
ATOM 1939 C CA . ALA A 1 263 ? -21.302 -11.417 17.503 1.00 95.69 263 ALA A CA 1
ATOM 1940 C C . ALA A 1 263 ? -22.736 -11.223 16.967 1.00 95.69 263 ALA A C 1
ATOM 1942 O O . ALA A 1 263 ? -23.108 -11.856 15.976 1.00 95.69 263 ALA A O 1
ATOM 1943 N N . ALA A 1 264 ? -23.528 -10.339 17.584 1.00 96.00 264 ALA A N 1
ATOM 1944 C CA . ALA A 1 264 ? -24.871 -9.979 17.134 1.00 96.00 264 ALA A CA 1
ATOM 1945 C C . ALA A 1 264 ? -24.860 -8.912 16.022 1.00 96.00 264 ALA A C 1
ATOM 1947 O O . ALA A 1 264 ? -25.905 -8.614 15.446 1.00 96.00 264 ALA A O 1
ATOM 1948 N N . GLY A 1 265 ? -23.688 -8.367 15.677 1.00 96.00 265 GLY A N 1
ATOM 1949 C CA . GLY A 1 265 ? -23.549 -7.276 14.716 1.00 96.00 265 GLY A CA 1
ATOM 1950 C C . GLY A 1 265 ? -23.815 -5.895 15.313 1.00 96.00 265 GLY A C 1
ATOM 1951 O O . GLY A 1 265 ? -23.990 -4.949 14.551 1.00 96.00 265 GLY A O 1
ATOM 1952 N N . THR A 1 266 ? -23.832 -5.773 16.641 1.00 97.19 266 THR A N 1
ATOM 1953 C CA . THR A 1 266 ? -24.000 -4.499 17.344 1.00 97.19 266 THR A CA 1
ATOM 1954 C C . THR A 1 266 ? -22.663 -3.782 17.441 1.00 97.19 266 THR A C 1
ATOM 1956 O O . THR A 1 266 ? -21.649 -4.379 17.815 1.00 97.19 266 THR A O 1
ATOM 1959 N N . LEU A 1 267 ? -22.653 -2.487 17.133 1.00 98.00 267 LEU A N 1
ATOM 1960 C CA . LEU A 1 267 ? -21.474 -1.647 17.304 1.00 98.00 267 LEU A CA 1
ATOM 1961 C C . LEU A 1 267 ? -21.013 -1.584 18.768 1.00 98.00 267 LEU A C 1
ATOM 1963 O O . LEU A 1 267 ? -21.795 -1.312 19.680 1.00 98.00 267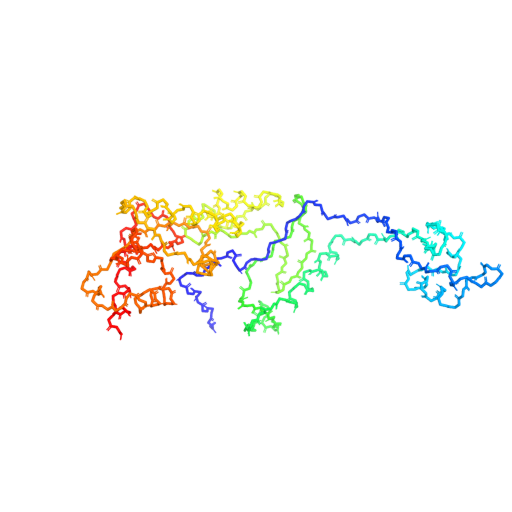 LEU A O 1
ATOM 1967 N N . THR A 1 268 ? -19.710 -1.767 18.977 1.00 98.06 268 THR A N 1
ATOM 1968 C CA . THR A 1 268 ? -19.049 -1.532 20.265 1.00 98.06 268 THR A CA 1
ATOM 1969 C C . THR A 1 268 ? -18.416 -0.139 20.323 1.00 98.06 268 THR A C 1
ATOM 1971 O O . THR A 1 268 ? -18.272 0.545 19.314 1.00 98.06 268 THR A O 1
ATOM 1974 N N . HIS A 1 269 ? -17.971 0.279 21.510 1.00 97.44 269 HIS A N 1
ATOM 1975 C CA . HIS A 1 269 ? -17.213 1.525 21.681 1.00 97.44 269 HIS A CA 1
ATOM 1976 C C . HIS A 1 269 ? -15.743 1.424 21.220 1.00 97.44 269 HIS A C 1
ATOM 1978 O O . HIS A 1 269 ? -14.955 2.341 21.446 1.00 97.44 269 HIS A O 1
ATOM 1984 N N . GLN A 1 270 ? -15.360 0.298 20.610 1.00 98.50 270 GLN A N 1
ATOM 1985 C CA . GLN A 1 270 ? -13.997 -0.005 20.195 1.00 98.50 270 GLN A CA 1
ATOM 1986 C C . GLN A 1 270 ? -13.872 0.026 18.671 1.00 98.50 270 GLN A C 1
ATOM 1988 O O . GLN A 1 270 ? -14.802 -0.313 17.935 1.00 98.50 270 GLN A O 1
ATOM 1993 N N . PHE A 1 271 ? -12.697 0.407 18.188 1.00 98.44 271 PHE A N 1
ATOM 1994 C CA . PHE A 1 271 ? -12.391 0.451 16.766 1.00 98.44 271 PHE A CA 1
ATOM 1995 C C . PHE A 1 271 ? -10.907 0.255 16.509 1.00 98.44 271 PHE A C 1
ATOM 1997 O O . PHE A 1 271 ? -10.072 0.433 17.393 1.00 98.44 271 PHE A O 1
ATOM 2004 N N . LEU A 1 272 ? -10.587 -0.115 15.277 1.00 98.62 272 LEU A N 1
ATOM 2005 C CA . LEU A 1 272 ? -9.224 -0.307 14.824 1.00 98.62 272 LEU A CA 1
ATOM 2006 C C . LEU A 1 272 ? -8.822 0.818 13.875 1.00 98.62 272 LEU A C 1
ATOM 2008 O O . LEU A 1 272 ? -9.604 1.253 13.023 1.00 98.62 272 LEU A O 1
ATOM 2012 N N . VAL A 1 273 ? -7.576 1.254 14.011 1.00 97.94 273 VAL A N 1
ATOM 2013 C CA . VAL A 1 273 ? -6.924 2.199 13.103 1.00 97.94 273 VAL A CA 1
ATOM 2014 C C . VAL A 1 273 ? -5.705 1.534 12.483 1.00 97.94 273 VAL A C 1
ATOM 2016 O O . VAL A 1 273 ? -5.049 0.724 13.134 1.00 97.94 273 VAL A O 1
ATOM 2019 N N . VAL A 1 274 ? -5.381 1.877 11.238 1.00 98.00 274 VAL A N 1
ATOM 2020 C CA . VAL A 1 274 ? -4.151 1.416 10.582 1.00 98.00 274 VAL A CA 1
ATOM 2021 C C . VAL A 1 274 ? -3.157 2.568 10.583 1.00 98.00 274 VAL A C 1
ATOM 2023 O O . VAL A 1 274 ? -3.301 3.535 9.840 1.00 98.00 274 VAL A O 1
ATOM 2026 N N . SER A 1 275 ? -2.160 2.484 11.458 1.00 96.00 275 SER A N 1
ATOM 2027 C CA . SER A 1 275 ? -1.044 3.424 11.496 1.00 96.00 275 SER A CA 1
ATOM 2028 C C . SER A 1 275 ? -0.043 3.089 10.390 1.00 96.00 275 SER A C 1
ATOM 2030 O O . SER A 1 275 ? 0.192 1.914 10.112 1.00 96.00 275 SER A O 1
ATOM 2032 N N . ASN A 1 276 ? 0.582 4.114 9.802 1.00 95.56 276 ASN A N 1
ATOM 2033 C CA . ASN A 1 276 ? 1.708 3.941 8.875 1.00 95.56 276 ASN A CA 1
ATOM 2034 C C . ASN A 1 276 ? 3.066 3.821 9.603 1.00 95.56 276 ASN A C 1
ATOM 2036 O O . ASN A 1 276 ? 4.109 3.735 8.973 1.00 95.56 276 ASN A O 1
ATOM 2040 N N . ILE A 1 277 ? 3.062 3.869 10.939 1.00 94.12 277 ILE A N 1
ATOM 2041 C CA . ILE A 1 277 ? 4.257 3.757 11.785 1.00 94.12 277 ILE A CA 1
ATOM 2042 C C . ILE A 1 277 ? 4.074 2.689 12.861 1.00 94.12 277 ILE A C 1
ATOM 2044 O O . ILE A 1 277 ? 2.967 2.463 13.366 1.00 94.12 277 ILE A O 1
ATOM 2048 N N . THR A 1 278 ? 5.189 2.083 13.257 1.00 93.56 278 THR A N 1
ATOM 2049 C CA . THR A 1 278 ? 5.316 1.058 14.297 1.00 93.56 278 THR A CA 1
ATOM 2050 C C . THR A 1 278 ? 6.227 1.550 15.433 1.00 93.56 278 THR A C 1
ATOM 2052 O O . THR A 1 278 ? 7.309 0.997 15.648 1.00 93.56 278 THR A O 1
ATOM 2055 N N . PRO A 1 279 ? 5.827 2.603 16.174 1.00 91.94 279 PRO A N 1
ATOM 2056 C CA . PRO A 1 279 ? 6.606 3.079 17.310 1.00 91.94 279 PRO A CA 1
ATOM 2057 C C . PRO A 1 279 ? 6.656 2.017 18.418 1.00 91.94 279 PRO A C 1
ATOM 2059 O O . PRO A 1 279 ? 5.730 1.222 18.573 1.00 91.94 279 PRO A O 1
ATOM 2062 N N . ALA A 1 280 ? 7.716 2.045 19.231 1.00 92.31 280 ALA A N 1
ATOM 2063 C CA . ALA A 1 280 ? 7.837 1.162 20.394 1.00 92.31 280 ALA A CA 1
ATOM 2064 C C . ALA A 1 280 ? 6.706 1.382 21.419 1.00 92.31 280 ALA A C 1
ATOM 2066 O O . ALA A 1 280 ? 6.249 0.426 22.041 1.00 92.31 280 ALA A O 1
ATOM 2067 N N . ASP A 1 281 ? 6.242 2.628 21.560 1.00 95.31 281 ASP A N 1
ATOM 2068 C CA . ASP A 1 281 ? 5.051 2.992 22.327 1.00 95.31 281 ASP A CA 1
ATOM 2069 C C . ASP A 1 281 ? 3.992 3.615 21.392 1.00 95.31 281 ASP A C 1
ATOM 2071 O O . ASP A 1 281 ? 4.188 4.732 20.897 1.00 95.31 281 ASP A O 1
ATOM 2075 N N . PRO A 1 282 ? 2.867 2.922 21.124 1.00 95.81 282 PRO A N 1
ATOM 2076 C CA . PRO A 1 282 ? 1.790 3.440 20.286 1.00 95.81 282 PRO A CA 1
ATOM 2077 C C . PRO A 1 282 ? 0.831 4.391 21.024 1.00 95.81 282 PRO A C 1
ATOM 2079 O O . PRO A 1 282 ? -0.101 4.900 20.398 1.00 95.81 282 PRO A O 1
ATOM 2082 N N . GLY A 1 283 ? 1.025 4.655 22.323 1.00 97.31 283 GLY A N 1
ATOM 2083 C CA . GLY A 1 283 ? 0.076 5.392 23.164 1.00 97.31 283 GLY A CA 1
ATOM 2084 C C . GLY A 1 283 ? -0.303 6.773 22.623 1.00 97.31 283 GLY A C 1
ATOM 2085 O O . GLY A 1 283 ? -1.481 7.127 22.611 1.00 97.31 283 GLY A O 1
ATOM 2086 N N . ALA A 1 284 ? 0.661 7.530 22.092 1.00 96.06 284 ALA A N 1
ATOM 2087 C CA . ALA A 1 284 ? 0.395 8.841 21.495 1.00 96.06 284 ALA A CA 1
ATOM 2088 C C . ALA A 1 284 ? -0.449 8.755 20.208 1.00 96.06 284 ALA A C 1
ATOM 2090 O O . ALA A 1 284 ? -1.296 9.617 19.965 1.00 96.06 284 ALA A O 1
ATOM 2091 N N . VAL A 1 285 ? -0.248 7.707 19.399 1.00 95.38 285 VAL A N 1
ATOM 2092 C CA . VAL A 1 285 ? -1.035 7.465 18.179 1.00 95.38 285 VAL A CA 1
ATOM 2093 C C . VAL A 1 285 ? -2.472 7.112 18.553 1.00 95.38 285 VAL A C 1
ATOM 2095 O O . VAL A 1 285 ? -3.405 7.678 17.983 1.00 95.38 285 VAL A O 1
ATOM 2098 N N . ILE A 1 286 ? -2.650 6.234 19.543 1.00 97.75 286 ILE A N 1
ATOM 2099 C CA . ILE A 1 286 ? -3.966 5.825 20.052 1.00 97.75 286 ILE A CA 1
ATOM 2100 C C . ILE A 1 286 ? -4.719 7.049 20.587 1.00 97.75 286 ILE A C 1
ATOM 2102 O O . ILE A 1 286 ? -5.748 7.424 20.030 1.00 97.75 286 ILE A O 1
ATOM 2106 N N . GLN A 1 287 ? -4.154 7.759 21.569 1.00 97.25 287 GLN A N 1
ATOM 2107 C CA . GLN A 1 287 ? -4.785 8.941 22.174 1.00 97.25 287 GLN A CA 1
ATOM 2108 C C . GLN A 1 287 ? -5.094 10.037 21.145 1.00 97.25 287 GLN A C 1
ATOM 2110 O O . GLN A 1 287 ? -6.117 10.720 21.233 1.00 97.25 287 GLN A O 1
ATOM 2115 N N . GLY A 1 288 ? -4.216 10.217 20.152 1.00 96.25 288 GLY A N 1
ATOM 2116 C CA . GLY A 1 288 ? -4.433 11.150 19.052 1.00 96.25 288 GLY A CA 1
ATOM 2117 C C . GLY A 1 288 ? -5.697 10.826 18.256 1.00 96.25 288 GLY A C 1
ATOM 2118 O O . GLY A 1 288 ? -6.526 11.716 18.054 1.00 96.25 288 GLY A O 1
ATOM 2119 N N . ASN A 1 289 ? -5.871 9.564 17.857 1.00 96.50 289 ASN A N 1
ATOM 2120 C CA . ASN A 1 289 ? -7.042 9.107 17.103 1.00 96.50 289 ASN A CA 1
ATOM 2121 C C . ASN A 1 289 ? -8.327 9.143 17.950 1.00 96.50 289 ASN A C 1
ATOM 2123 O O . ASN A 1 289 ? -9.352 9.645 17.489 1.00 96.50 289 ASN A O 1
ATOM 2127 N N . GLU A 1 290 ? -8.269 8.724 19.217 1.00 96.81 290 GLU A N 1
ATOM 2128 C CA . GLU A 1 290 ? -9.407 8.802 20.151 1.00 96.81 290 GLU A CA 1
ATOM 2129 C C . GLU A 1 290 ? -9.864 10.251 20.397 1.00 96.81 290 GLU A C 1
ATOM 2131 O O . GLU A 1 290 ? -11.056 10.549 20.505 1.00 96.81 290 GLU A O 1
ATOM 2136 N N . ARG A 1 291 ? -8.923 11.201 20.419 1.00 94.94 291 ARG A N 1
ATOM 2137 C CA . ARG A 1 291 ? -9.247 12.628 20.520 1.00 94.94 291 ARG A CA 1
ATOM 2138 C C . ARG A 1 291 ? -9.892 13.170 19.243 1.00 94.94 291 ARG A C 1
ATOM 2140 O O . ARG A 1 291 ? -10.780 14.015 19.336 1.00 94.94 291 ARG A O 1
ATOM 2147 N N . VAL A 1 292 ? -9.445 12.720 18.069 1.00 93.56 292 VAL A N 1
ATOM 2148 C CA . VAL A 1 292 ? -9.946 13.194 16.766 1.00 93.56 292 VAL A CA 1
ATOM 2149 C C . VAL A 1 292 ? -11.337 12.644 16.451 1.00 93.56 292 VAL A C 1
ATOM 2151 O O . VAL A 1 292 ? -12.149 13.368 15.873 1.00 93.56 292 VAL A O 1
ATOM 2154 N N . VAL A 1 293 ? -11.647 11.410 16.862 1.00 93.00 293 VAL A N 1
ATOM 2155 C CA . VAL A 1 293 ? -12.965 10.809 16.604 1.00 93.00 293 VAL A CA 1
ATOM 2156 C C . VAL A 1 293 ? -14.076 11.509 17.389 1.00 93.00 293 VAL A C 1
ATOM 2158 O O . VAL A 1 293 ? -15.164 11.721 16.866 1.00 93.00 293 VAL A O 1
ATOM 2161 N N . ARG A 1 294 ? -13.792 11.947 18.620 1.00 91.31 294 ARG A N 1
ATOM 2162 C CA . ARG A 1 294 ? -14.789 12.497 19.548 1.00 91.31 294 ARG A CA 1
ATOM 2163 C C . ARG A 1 294 ? -15.647 13.645 18.990 1.00 91.31 294 ARG A C 1
ATOM 2165 O O . ARG A 1 294 ? -16.864 13.518 19.076 1.00 91.31 294 ARG A O 1
ATOM 2172 N N . PRO A 1 295 ? -15.093 14.748 18.441 1.00 90.50 295 PRO A N 1
ATOM 2173 C CA . PRO A 1 295 ? -15.922 15.807 17.866 1.00 90.50 295 PRO A CA 1
ATOM 2174 C C . PRO A 1 295 ? -16.737 15.310 16.668 1.00 90.50 295 PRO A C 1
ATOM 2176 O O . PRO A 1 295 ? -17.873 15.720 16.509 1.00 90.50 295 PRO A O 1
ATOM 2179 N N . ARG A 1 296 ? -16.213 14.361 15.880 1.00 89.62 296 ARG A N 1
ATOM 2180 C CA . ARG A 1 296 ? -16.929 13.806 14.721 1.00 89.62 296 ARG A CA 1
ATOM 2181 C C . ARG A 1 296 ? -18.156 12.991 15.115 1.00 89.62 296 ARG A C 1
ATOM 2183 O O . ARG A 1 296 ? -19.124 12.999 14.376 1.00 89.62 296 ARG A O 1
ATOM 2190 N N . LEU A 1 297 ? -18.104 12.285 16.246 1.00 90.81 297 LEU A N 1
ATOM 2191 C CA . LEU A 1 297 ? -19.256 11.539 16.773 1.00 90.81 297 LEU A CA 1
ATOM 2192 C C . LEU A 1 297 ? -20.268 12.439 17.501 1.00 90.81 297 LEU A C 1
ATOM 2194 O O . LEU A 1 297 ? -21.367 11.983 17.805 1.00 90.81 297 LEU A O 1
ATOM 2198 N N . ALA A 1 298 ? -19.873 13.668 17.846 1.00 87.81 298 ALA A N 1
ATOM 2199 C CA . ALA A 1 298 ? -20.721 14.643 18.528 1.00 87.81 298 ALA A CA 1
ATOM 2200 C C . ALA A 1 298 ? -21.463 15.587 17.566 1.00 87.81 298 ALA A C 1
ATOM 2202 O O . ALA A 1 298 ? -22.469 16.161 17.984 1.00 87.81 298 ALA A O 1
ATOM 2203 N N . ASP A 1 299 ? -20.942 15.755 16.344 1.00 80.88 299 ASP A N 1
ATOM 2204 C CA . ASP A 1 299 ? -21.573 16.479 15.229 1.00 80.88 299 ASP A CA 1
ATOM 2205 C C . ASP A 1 299 ? -22.844 15.756 14.736 1.00 80.88 299 ASP A C 1
ATOM 2207 O O . ASP A 1 299 ? -23.85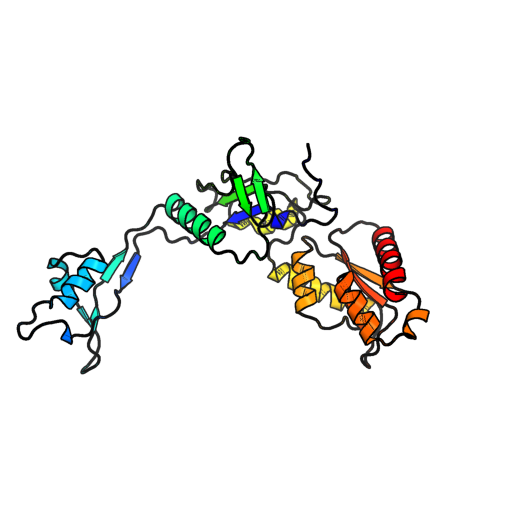5 16.456 14.491 1.00 80.88 299 ASP A O 1
#

Secondary structure (DSSP, 8-state):
-------TT--GGGGEEEEE-S----S-EEEE--PEEGGGB-TTSPBPHHHHHHHHHTT--GGGGGGPEEESSGGG-EEE-EEEEPPPPHHHHHHHHHHHHHHH---SSPEEEE-TTSS-EEEESS---EEEEEETTEEPP-EETTEEPBSEE---TTT-SSSSEEPSSSTTHHHHHHHTS-----HHHHHHHHHHHHHHHHHHH-TT-EE---HHHHHHHHHH-SS-EEEEEE--GGGGGS-HHHHHHHHHHHH--EEEE-TTSPEEEEEEEEES---S--HHHHHHHHHHHHHHHH-